Protein 4JS8 (pdb70)

B-factor: mean 63.95, std 19.09, range [36.15, 148.6]

Nearest PDB structures (foldseek):
  4js8-assembly1_A  TM=1.003E+00  e=7.179E-50  Homo sapiens
  4zeg-assembly1_A  TM=9.917E-01  e=7.968E-45  Homo sapiens
  6b4w-assembly1_A  TM=9.912E-01  e=2.147E-44  Homo sapiens
  6tnc-assembly1_A  TM=9.859E-01  e=2.827E-44  Homo sapiens
  7clh-assembly1_A  TM=9.904E-01  e=6.520E-43  Homo sapiens

InterPro domains:
  IPR000719 Protein kinase domain [PF00069] (525-791)
  IPR000719 Protein kinase domain [PS50011] (525-791)
  IPR000719 Protein kinase domain [SM00220] (525-791)
  IPR008271 Serine/threonine-protein kinase, active site [PS00108] (643-655)
  IPR011009 Protein kinase-like domain superfamily [SSF56112] (516-792)
  IPR011990 Tetratricopeptide-like helical domain superfamily [G3DSA:1.25.40.10] (50-210)
  IPR011990 Tetratricopeptide-like helical domain superfamily [SSF48452] (91-179)
  IPR017441 Protein kinase, ATP binding site [PS00107] (531-553)
  IPR027084 Protein kinase Mps1 family, catalytic domain [cd14131] (523-791)

Structure (mmCIF, N/CA/C/O backbone):
data_4JS8
#
_entry.id   4JS8
#
_cell.length_a   70.704
_cell.length_b   107.939
_cell.length_c   113.233
_cell.angle_alpha   90.00
_cell.angle_beta   90.00
_cell.angle_gamma   90.00
#
_symmetry.space_group_name_H-M   'I 2 2 2'
#
loop_
_entity.id
_entity.type
_entity.pdbx_description
1 polymer 'Dual specificity protein kinase TTK'
2 non-polymer 4-(cyclohexylmethoxy)-3-{4-[(1-methylpiperidin-4-yl)oxy]phenyl}-2H-indazole
3 non-polymer 'SULFATE ION'
4 non-polymer DI(HYDROXYETHYL)ETHER
5 non-polymer GLYCEROL
6 water water
#
loop_
_atom_site.group_PDB
_atom_site.id
_atom_site.type_symbol
_atom_site.label_atom_id
_atom_site.label_alt_id
_atom_site.label_comp_id
_atom_site.label_asym_id
_atom_site.label_entity_id
_atom_site.label_seq_id
_atom_site.pdbx_PDB_ins_code
_atom_site.Cartn_x
_atom_site.Cartn_y
_atom_site.Cartn_z
_atom_site.occupancy
_atom_site.B_iso_or_equiv
_atom_site.auth_seq_id
_atom_site.auth_comp_id
_atom_site.auth_asym_id
_atom_site.auth_atom_id
_atom_site.pdbx_PDB_model_num
ATOM 1 N N . ASN A 1 1 ? -13.816 20.390 -5.470 1.00 80.45 515 ASN A N 1
ATOM 2 C CA . ASN A 1 1 ? -13.905 21.791 -5.066 1.00 80.09 515 ASN A CA 1
ATOM 3 C C . ASN A 1 1 ? -14.804 21.931 -3.823 1.00 83.10 515 ASN A C 1
ATOM 4 O O . ASN A 1 1 ? -16.032 21.991 -3.939 1.00 82.86 515 ASN A O 1
ATOM 9 N N . GLU A 1 2 ? -14.174 21.961 -2.633 1.00 78.62 516 GLU A N 1
ATOM 10 C CA . GLU A 1 2 ? -14.852 22.102 -1.341 1.00 77.86 516 GLU A CA 1
ATOM 11 C C . GLU A 1 2 ? -14.248 23.273 -0.564 1.00 79.90 516 GLU A C 1
ATOM 12 O O . GLU A 1 2 ? -13.026 23.439 -0.552 1.00 79.18 516 GLU A O 1
ATOM 18 N N . CYS A 1 3 ? -15.109 24.089 0.071 1.00 75.30 517 CYS A N 1
ATOM 19 C CA . CYS A 1 3 ? -14.685 25.279 0.808 1.00 74.58 517 CYS A CA 1
ATOM 20 C C . CYS A 1 3 ? -15.109 25.251 2.286 1.00 75.69 517 CYS A C 1
ATOM 21 O O . CYS A 1 3 ? -16.026 24.520 2.667 1.00 75.07 517 CYS A O 1
ATOM 24 N N . ILE A 1 4 ? -14.419 26.069 3.105 1.00 70.35 518 ILE A N 1
ATOM 25 C CA . ILE A 1 4 ? -14.647 26.259 4.540 1.00 69.31 518 ILE A CA 1
ATOM 26 C C . ILE A 1 4 ? -14.691 27.774 4.818 1.00 71.30 518 ILE A C 1
ATOM 27 O O . ILE A 1 4 ? -13.800 28.501 4.377 1.00 70.61 518 ILE A O 1
ATOM 32 N N . SER A 1 5 ? -15.726 28.240 5.541 1.00 66.82 519 SER A N 1
ATOM 33 C CA . SER A 1 5 ? -15.882 29.649 5.899 1.00 66.15 519 SER A CA 1
ATOM 34 C C . SER A 1 5 ? -15.635 29.846 7.396 1.00 68.57 519 SER A C 1
ATOM 35 O O . SER A 1 5 ? -16.276 29.185 8.217 1.00 68.17 519 SER A O 1
ATOM 38 N N . VAL A 1 6 ? -14.668 30.719 7.746 1.00 64.02 520 VAL A N 1
ATOM 39 C CA . VAL A 1 6 ? -14.302 31.020 9.137 1.00 63.37 520 VAL A CA 1
ATOM 40 C C . VAL A 1 6 ? -14.264 32.538 9.330 1.00 67.52 520 VAL A C 1
ATOM 41 O O . VAL A 1 6 ? -13.459 33.216 8.687 1.00 67.12 520 VAL A O 1
ATOM 45 N N . LYS A 1 7 ? -15.131 33.059 10.229 1.00 64.32 521 LYS A N 1
ATOM 46 C CA . LYS A 1 7 ? -15.264 34.474 10.611 1.00 64.11 521 LYS A CA 1
ATOM 47 C C . LYS A 1 7 ? -15.342 35.418 9.381 1.00 67.66 521 LYS A C 1
ATOM 48 O O . LYS A 1 7 ? -14.722 36.486 9.370 1.00 67.45 521 LYS A O 1
ATOM 54 N N . GLY A 1 8 ? -16.102 35.002 8.368 1.00 63.94 522 GLY A N 1
ATOM 55 C CA . GLY A 1 8 ? -16.288 35.760 7.136 1.00 63.62 522 GLY A CA 1
ATOM 56 C C . GLY A 1 8 ? -15.340 35.415 6.004 1.00 66.90 522 GLY A C 1
ATOM 57 O O . GLY A 1 8 ? -15.681 35.631 4.837 1.00 66.64 522 GLY A O 1
ATOM 58 N N . ARG A 1 9 ? -14.137 34.891 6.331 1.00 62.50 523 ARG A N 1
ATOM 59 C CA . ARG A 1 9 ? -13.116 34.520 5.343 1.00 61.77 523 ARG A CA 1
ATOM 60 C C . ARG A 1 9 ? -13.355 33.111 4.802 1.00 63.96 523 ARG A C 1
ATOM 61 O O . ARG A 1 9 ? -13.643 32.194 5.571 1.00 63.66 523 ARG A O 1
ATOM 69 N N . ILE A 1 10 ? -13.233 32.948 3.473 1.00 59.11 524 ILE A N 1
ATOM 70 C CA . ILE A 1 10 ? -13.448 31.672 2.780 1.00 58.08 524 ILE A CA 1
ATOM 71 C C . ILE A 1 10 ? -12.086 31.030 2.447 1.00 59.36 524 ILE A C 1
ATOM 72 O O . ILE A 1 10 ? -11.175 31.712 1.973 1.00 58.64 524 ILE A O 1
ATOM 77 N N . TYR A 1 11 ? -11.969 29.713 2.711 1.00 54.21 525 TYR A N 1
ATOM 78 C CA . TYR A 1 11 ? -10.771 28.905 2.480 1.00 53.02 525 TYR A CA 1
ATOM 79 C C . TYR A 1 11 ? -11.092 27.703 1.601 1.00 56.39 525 TYR A C 1
ATOM 80 O O . TYR A 1 11 ? -12.124 27.064 1.794 1.00 55.88 525 TYR A O 1
ATOM 89 N N . SER A 1 12 ? -10.199 27.388 0.653 1.00 52.53 526 SER A N 1
ATOM 90 C CA . SER A 1 12 ? -10.343 26.256 -0.265 1.00 52.11 526 SER A CA 1
ATOM 91 C C . SER A 1 12 ? -9.507 25.078 0.233 1.00 54.63 526 SER A C 1
ATOM 92 O O . SER A 1 12 ? -8.315 25.242 0.490 1.00 53.54 526 SER A O 1
ATOM 95 N N . ILE A 1 13 ? -10.131 23.896 0.373 1.00 51.18 527 ILE A N 1
ATOM 96 C CA . ILE A 1 13 ? -9.472 22.681 0.868 1.00 51.09 527 ILE A CA 1
ATOM 97 C C . ILE A 1 13 ? -8.553 22.080 -0.209 1.00 55.40 527 ILE A C 1
ATOM 98 O O . ILE A 1 13 ? -8.996 21.843 -1.335 1.00 55.48 527 ILE A O 1
ATOM 103 N N . LEU A 1 14 ? -7.282 21.813 0.160 1.00 51.50 528 LEU A N 1
ATOM 104 C CA . LEU A 1 14 ? -6.294 21.152 -0.696 1.00 51.09 528 LEU A CA 1
ATOM 105 C C . LEU A 1 14 ? -6.367 19.640 -0.484 1.00 54.13 528 LEU A C 1
ATOM 106 O O . LEU A 1 14 ? -6.473 18.888 -1.453 1.00 53.92 528 LEU A O 1
ATOM 111 N N . LYS A 1 15 ? -6.304 19.201 0.796 1.00 49.66 529 LYS A N 1
ATOM 112 C CA . LYS A 1 15 ? -6.352 17.796 1.218 1.00 49.03 529 LYS A CA 1
ATOM 113 C C . LYS A 1 15 ? -6.567 17.665 2.732 1.00 51.64 529 LYS A C 1
ATOM 114 O O . LYS A 1 15 ? -6.234 18.579 3.491 1.00 50.49 529 LYS A O 1
ATOM 120 N N . GLN A 1 16 ? -7.092 16.507 3.160 1.00 48.08 530 GLN A N 1
ATOM 121 C CA . GLN A 1 16 ? -7.265 16.179 4.569 1.00 47.95 530 GLN A CA 1
ATOM 122 C C . GLN A 1 16 ? -5.961 15.553 5.031 1.00 52.28 530 GLN A C 1
ATOM 123 O O . GLN A 1 16 ? -5.513 14.561 4.445 1.00 52.12 530 GLN A O 1
ATOM 129 N N . ILE A 1 17 ? -5.324 16.157 6.036 1.00 48.54 531 ILE A N 1
ATOM 130 C CA . ILE A 1 17 ? -4.030 15.683 6.521 1.00 48.52 531 ILE A CA 1
ATOM 131 C C . ILE A 1 17 ? -4.164 14.898 7.843 1.00 52.89 531 ILE A C 1
ATOM 132 O O . ILE A 1 17 ? -3.277 14.108 8.166 1.00 52.36 531 ILE A O 1
ATOM 137 N N . GLY A 1 18 ? -5.277 15.080 8.551 1.00 50.16 532 GLY A N 1
ATOM 138 C CA . GLY A 1 18 ? -5.542 14.388 9.808 1.00 50.35 532 GLY A CA 1
ATOM 139 C C . GLY A 1 18 ? -7.013 14.197 10.125 1.00 55.61 532 GLY A C 1
ATOM 140 O O . GLY A 1 18 ? -7.857 14.972 9.670 1.00 54.68 532 GLY A O 1
ATOM 141 N N . SER A 1 19 ? -7.325 13.149 10.910 1.00 54.42 533 SER A N 1
ATOM 142 C CA . SER A 1 19 ? -8.683 12.820 11.355 1.00 55.35 533 SER A CA 1
ATOM 143 C C . SER A 1 19 ? -8.652 12.083 12.689 1.00 62.05 533 SER A C 1
ATOM 144 O O . SER A 1 19 ? -7.806 11.215 12.898 1.00 61.84 533 SER A O 1
ATOM 147 N N . GLY A 1 20 ? -9.570 12.450 13.574 1.00 60.29 534 GLY A N 1
ATOM 148 C CA . GLY A 1 20 ? -9.722 11.838 14.887 1.00 60.78 534 GLY A CA 1
ATOM 149 C C . GLY A 1 20 ? -11.101 11.234 15.034 1.00 66.18 534 GLY A C 1
ATOM 150 O O . GLY A 1 20 ? -11.638 10.667 14.077 1.00 66.50 534 GLY A O 1
ATOM 151 N N . GLY A 1 21 ? -11.675 11.375 16.224 1.00 62.79 535 GLY A N 1
ATOM 152 C CA . GLY A 1 21 ? -13.017 10.887 16.517 1.00 62.46 535 GLY A CA 1
ATOM 153 C C . GLY A 1 21 ? -14.060 11.781 15.882 1.00 65.52 535 GLY A C 1
ATOM 154 O O . GLY A 1 21 ? -14.800 11.348 14.993 1.00 65.54 535 GLY A O 1
ATOM 155 N N . SER A 1 22 ? -14.089 13.053 16.314 1.00 60.72 536 SER A N 1
ATOM 156 C CA . SER A 1 22 ? -15.009 14.077 15.823 1.00 59.81 536 SER A CA 1
ATOM 157 C C . SER A 1 22 ? -14.255 15.240 15.149 1.00 60.87 536 SER A C 1
ATOM 158 O O . SER A 1 22 ? -14.893 16.177 14.654 1.00 60.40 536 SER A O 1
ATOM 161 N N . SER A 1 23 ? -12.906 15.170 15.111 1.00 55.32 537 SER A N 1
ATOM 162 C CA . SER A 1 23 ? -12.075 16.222 14.530 1.00 54.09 537 SER A CA 1
ATOM 163 C C . SER A 1 23 ? -11.408 15.821 13.202 1.00 54.88 537 SER A C 1
ATOM 164 O O . SER A 1 23 ? -11.142 14.642 12.957 1.00 54.13 537 SER A O 1
ATOM 167 N N . LYS A 1 24 ? -11.136 16.834 12.355 1.00 49.07 538 LYS A N 1
ATOM 168 C CA . LYS A 1 24 ? -10.480 16.725 11.046 1.00 47.61 538 LYS A CA 1
ATOM 169 C C . LYS A 1 24 ? -9.549 17.919 10.831 1.00 48.71 538 LYS A C 1
ATOM 170 O O . LYS A 1 24 ? -9.930 19.038 11.169 1.00 48.06 538 LYS A O 1
ATOM 176 N N . VAL A 1 25 ? -8.341 17.695 10.276 1.00 42.93 539 VAL A N 1
ATOM 177 C CA . VAL A 1 25 ? -7.405 18.788 9.971 1.00 41.67 539 VAL A CA 1
ATOM 178 C C . VAL A 1 25 ? -7.218 18.826 8.447 1.00 43.56 539 VAL A C 1
ATOM 179 O O . VAL A 1 25 ? -6.921 17.801 7.833 1.00 41.10 539 VAL A O 1
ATOM 183 N N . PHE A 1 26 ? -7.423 20.004 7.847 1.00 40.51 540 PHE A N 1
ATOM 184 C CA . PHE A 1 26 ? -7.295 20.193 6.408 1.00 40.69 540 PHE A CA 1
ATOM 185 C C . PHE A 1 26 ? -6.228 21.206 6.060 1.00 44.37 540 PHE A C 1
ATOM 186 O O . PHE A 1 26 ? -6.063 22.206 6.758 1.00 43.26 540 PHE A O 1
ATOM 194 N N . GLN A 1 27 ? -5.526 20.954 4.949 1.00 41.29 541 GLN A N 1
ATOM 195 C CA . GLN A 1 27 ? -4.563 21.866 4.344 1.00 41.15 541 GLN A CA 1
ATOM 196 C C . GLN A 1 27 ? -5.408 22.776 3.460 1.00 45.11 541 GLN A C 1
ATOM 197 O O . GLN A 1 27 ? -6.150 22.272 2.618 1.00 44.80 541 GLN A O 1
ATOM 203 N N . VAL A 1 28 ? -5.414 24.087 3.723 1.00 42.46 542 VAL A N 1
ATOM 204 C CA . VAL A 1 28 ? -6.298 25.000 2.990 1.00 42.54 542 VAL A CA 1
ATOM 205 C C . VAL A 1 28 ? -5.549 26.206 2.412 1.00 47.07 542 VAL A C 1
ATOM 206 O O . VAL A 1 28 ? -4.407 26.475 2.783 1.00 46.03 542 VAL A O 1
ATOM 210 N N . LEU A 1 29 ? -6.238 26.951 1.533 1.00 44.91 543 LEU A N 1
ATOM 211 C CA . LEU A 1 29 ? -5.745 28.175 0.907 1.00 45.16 543 LEU A CA 1
ATOM 212 C C . LEU A 1 29 ? -6.775 29.278 1.031 1.00 50.20 543 LEU A C 1
ATOM 213 O O . LEU A 1 29 ? -7.957 29.026 0.805 1.00 49.68 543 LEU A O 1
ATOM 218 N N . ASN A 1 30 ? -6.335 30.507 1.344 1.00 48.33 544 ASN A N 1
ATOM 219 C CA . ASN A 1 30 ? -7.243 31.655 1.403 1.00 48.85 544 ASN A CA 1
ATOM 220 C C . ASN A 1 30 ? -7.402 32.216 -0.031 1.00 54.90 544 ASN A C 1
ATOM 221 O O . ASN A 1 30 ? -6.904 31.595 -0.977 1.00 54.67 544 ASN A O 1
ATOM 226 N N . GLU A 1 31 ? -8.074 33.375 -0.196 1.00 52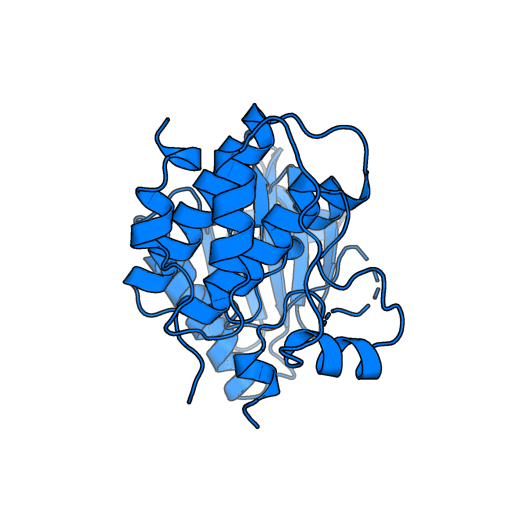.63 545 GLU A N 1
ATOM 227 C CA . GLU A 1 31 ? -8.278 34.001 -1.513 1.00 52.95 545 GLU A CA 1
ATOM 228 C C . GLU A 1 31 ? -6.948 34.459 -2.153 1.00 56.96 545 GLU A C 1
ATOM 229 O O . GLU A 1 31 ? -6.848 34.492 -3.381 1.00 56.85 545 GLU A O 1
ATOM 235 N N . LYS A 1 32 ? -5.933 34.775 -1.323 1.00 53.15 546 LYS A N 1
ATOM 236 C CA . LYS A 1 32 ? -4.606 35.226 -1.755 1.00 52.70 546 LYS A CA 1
ATOM 237 C C . LYS A 1 32 ? -3.648 34.036 -1.990 1.00 55.18 546 LYS A C 1
ATOM 238 O O . LYS A 1 32 ? -2.454 34.243 -2.226 1.00 55.15 546 LYS A O 1
ATOM 244 N N . LYS A 1 33 ? -4.190 32.797 -1.945 1.00 50.20 547 LYS A N 1
ATOM 245 C CA . LYS A 1 33 ? -3.508 31.509 -2.145 1.00 49.24 547 LYS A CA 1
ATOM 246 C C . LYS A 1 33 ? -2.427 31.244 -1.070 1.00 50.82 547 LYS A C 1
ATOM 247 O O . LYS A 1 33 ? -1.458 30.524 -1.325 1.00 49.97 547 LYS A O 1
ATOM 253 N N . GLN A 1 34 ? -2.630 31.783 0.145 1.00 45.97 548 GLN A N 1
ATOM 254 C CA . GLN A 1 34 ? -1.732 31.556 1.276 1.00 45.21 548 GLN A CA 1
ATOM 255 C C . GLN A 1 34 ? -2.171 30.280 1.982 1.00 47.61 548 GLN A C 1
ATOM 256 O O . GLN A 1 34 ? -3.369 30.073 2.168 1.00 47.19 548 GLN A O 1
ATOM 262 N N . ILE A 1 35 ? -1.213 29.408 2.330 1.00 43.18 549 ILE A N 1
ATOM 263 C CA . ILE A 1 35 ? -1.505 28.120 2.954 1.00 42.26 549 ILE A CA 1
ATOM 264 C C . ILE A 1 35 ? -1.759 28.266 4.464 1.00 45.12 549 ILE A C 1
ATOM 265 O O . ILE A 1 35 ? -1.096 29.045 5.152 1.00 44.33 549 ILE A O 1
ATOM 270 N N . TYR A 1 36 ? -2.744 27.506 4.949 1.00 41.14 550 TYR A N 1
ATOM 271 C CA . TYR A 1 36 ? -3.148 27.419 6.347 1.00 40.82 550 TYR A CA 1
ATOM 272 C C . TYR A 1 36 ? -3.622 26.011 6.641 1.00 43.09 550 TYR A C 1
ATOM 273 O O . TYR A 1 36 ? -3.931 25.254 5.718 1.00 41.69 550 TYR A O 1
ATOM 282 N N . ALA A 1 37 ? -3.671 25.656 7.921 1.00 39.01 551 ALA A N 1
ATOM 283 C CA . ALA A 1 37 ? -4.215 24.382 8.358 1.00 38.78 551 ALA A CA 1
ATOM 284 C C . ALA A 1 37 ? -5.459 24.677 9.172 1.00 43.34 551 ALA A C 1
ATOM 285 O O . ALA A 1 37 ? -5.416 25.543 10.049 1.00 43.54 551 ALA A O 1
ATOM 287 N N . ILE A 1 38 ? -6.587 24.046 8.829 1.00 39.78 552 ILE A N 1
ATOM 288 C CA . ILE A 1 38 ? -7.829 24.282 9.555 1.00 39.81 552 ILE A CA 1
ATOM 289 C C . ILE A 1 38 ? -8.257 23.000 10.247 1.00 43.88 552 ILE A C 1
ATOM 290 O O . ILE A 1 38 ? -8.392 21.962 9.600 1.00 42.75 552 ILE A O 1
ATOM 295 N N . LYS A 1 39 ? -8.460 23.085 11.568 1.00 41.27 553 LYS A N 1
ATOM 296 C CA . LYS A 1 39 ? -8.969 21.977 12.357 1.00 41.08 553 LYS A CA 1
ATOM 297 C C . LYS A 1 39 ? -10.471 22.163 12.520 1.00 45.86 553 LYS A C 1
ATOM 298 O O . LYS A 1 39 ? -10.917 23.216 12.978 1.00 45.56 553 LYS A O 1
ATOM 304 N N . TYR A 1 40 ? -11.243 21.156 12.106 1.00 43.44 554 TYR A N 1
ATOM 305 C CA . TYR A 1 40 ? -12.693 21.138 12.237 1.00 44.13 554 TYR A CA 1
ATOM 306 C C . TYR A 1 40 ? -13.068 20.142 13.318 1.00 49.14 554 TYR A C 1
ATOM 307 O O . TYR A 1 40 ? -12.523 19.044 13.342 1.00 48.30 554 TYR A O 1
ATOM 316 N N . VAL A 1 41 ? -13.970 20.531 14.223 1.00 47.09 555 VAL A N 1
ATOM 317 C CA . VAL A 1 41 ? -14.441 19.657 15.299 1.00 47.45 555 VAL A CA 1
ATOM 318 C C . VAL A 1 41 ? -15.969 19.649 15.262 1.00 52.92 555 VAL A C 1
ATOM 319 O O . VAL A 1 41 ? -16.582 20.711 15.343 1.00 52.26 555 VAL A O 1
ATOM 323 N N . ASN A 1 42 ? -16.574 18.462 15.095 1.00 51.58 556 ASN A N 1
ATOM 324 C CA . ASN A 1 42 ? -18.027 18.285 15.094 1.00 52.55 556 ASN A CA 1
ATOM 325 C C . ASN A 1 42 ? -18.464 18.100 16.549 1.00 58.44 556 ASN A C 1
ATOM 326 O O . ASN A 1 42 ? -18.049 17.131 17.190 1.00 57.63 556 ASN A O 1
ATOM 331 N N . LEU A 1 43 ? -19.242 19.058 17.087 1.00 57.08 557 LEU A N 1
ATOM 332 C CA . LEU A 1 43 ? -19.667 19.044 18.493 1.00 57.80 557 LEU A CA 1
ATOM 333 C C . LEU A 1 43 ? -21.080 18.479 18.722 1.00 65.16 557 LEU A C 1
ATOM 334 O O . LEU A 1 43 ? -21.500 18.385 19.880 1.00 64.76 557 LEU A O 1
ATOM 339 N N . GLU A 1 44 ? -21.799 18.094 17.644 1.00 64.53 558 GLU A N 1
ATOM 340 C CA . GLU A 1 44 ? -23.171 17.561 17.697 1.00 65.73 558 GLU A CA 1
ATOM 341 C C . GLU A 1 44 ? -23.298 16.362 18.650 1.00 72.33 558 GLU A C 1
ATOM 342 O O . GLU A 1 44 ? -24.249 16.312 19.432 1.00 72.31 558 GLU A O 1
ATOM 348 N N . GLU A 1 45 ? -22.330 15.428 18.612 1.00 70.60 559 GLU A N 1
ATOM 349 C CA . GLU A 1 45 ? -22.318 14.257 19.487 1.00 71.31 559 GLU A CA 1
ATOM 350 C C . GLU A 1 45 ? -21.070 14.319 20.392 1.00 76.65 559 GLU A C 1
ATOM 351 O O . GLU A 1 45 ? -20.160 13.491 20.275 1.00 76.73 559 GLU A O 1
ATOM 357 N N . ALA A 1 46 ? -21.031 15.333 21.284 1.00 73.58 560 ALA A N 1
ATOM 358 C CA . ALA A 1 46 ? -19.917 15.566 22.206 1.00 73.52 560 ALA A CA 1
ATOM 359 C C . ALA A 1 46 ? -20.404 15.823 23.637 1.00 77.68 560 ALA A C 1
ATOM 360 O O . ALA A 1 46 ? -21.305 16.636 23.854 1.00 77.19 560 ALA A O 1
ATOM 362 N N . ASP A 1 47 ? -19.786 15.124 24.608 1.00 74.34 561 ASP A N 1
ATOM 363 C CA . ASP A 1 47 ? -20.086 15.223 26.040 1.00 74.08 561 ASP A CA 1
ATOM 364 C C . ASP A 1 47 ? -19.400 16.454 26.664 1.00 77.09 561 ASP A C 1
ATOM 365 O O . ASP A 1 47 ? -18.524 17.054 26.037 1.00 76.71 561 ASP A O 1
ATOM 370 N N . ASN A 1 48 ? -19.830 16.839 27.887 1.00 73.01 562 ASN A N 1
ATOM 371 C CA . ASN A 1 48 ? -19.354 18.005 28.643 1.00 72.57 562 ASN A CA 1
ATOM 372 C C . ASN A 1 48 ? -17.834 18.014 28.869 1.00 75.32 562 ASN A C 1
ATOM 373 O O . ASN A 1 48 ? -17.224 19.074 28.737 1.00 74.91 562 ASN A O 1
ATOM 378 N N . GLN A 1 49 ? -17.230 16.856 29.202 1.00 71.11 563 GLN A N 1
ATOM 379 C CA . GLN A 1 49 ? -15.783 16.753 29.442 1.00 70.55 563 GLN A CA 1
ATOM 380 C C . GLN A 1 49 ? -14.986 16.827 28.125 1.00 72.76 563 GLN A C 1
ATOM 381 O O . GLN A 1 49 ? -13.877 17.364 28.127 1.00 72.49 563 GLN A O 1
ATOM 387 N N . THR A 1 50 ? -15.559 16.322 27.007 1.00 67.83 564 THR A N 1
ATOM 388 C CA . THR A 1 50 ? -14.941 16.379 25.674 1.00 66.87 564 THR A CA 1
ATOM 389 C C . THR A 1 50 ? -14.991 17.837 25.177 1.00 68.57 564 THR A C 1
ATOM 390 O O . THR A 1 50 ? -14.009 18.323 24.616 1.00 68.18 564 THR A O 1
ATOM 394 N N . LEU A 1 51 ? -16.122 18.533 25.423 1.00 63.11 565 LEU A N 1
ATOM 395 C CA . LEU A 1 51 ? -16.335 19.936 25.063 1.00 61.95 565 LEU A CA 1
ATOM 396 C C . LEU A 1 51 ? -15.390 20.859 25.837 1.00 63.53 565 LEU A C 1
ATOM 397 O O . LEU A 1 51 ? -14.858 21.807 25.257 1.00 62.67 565 LEU A O 1
ATOM 402 N N . ASP A 1 52 ? -15.189 20.576 27.142 1.00 58.72 566 ASP A N 1
ATOM 403 C CA . ASP A 1 52 ? -14.328 21.352 28.036 1.00 57.91 566 ASP A CA 1
ATOM 404 C C . ASP A 1 52 ? -12.853 21.247 27.651 1.00 58.81 566 ASP A C 1
ATOM 405 O O . ASP A 1 52 ? -12.135 22.237 27.774 1.00 57.98 566 ASP A O 1
ATOM 410 N N . SER A 1 53 ? -12.408 20.062 27.186 1.00 53.97 567 SER A N 1
ATOM 411 C CA . SER A 1 53 ? -11.022 19.826 26.766 1.00 53.06 567 SER A CA 1
ATOM 412 C C . SER A 1 53 ? -10.681 20.662 25.528 1.00 55.00 567 SER A C 1
ATOM 413 O O . SER A 1 53 ? -9.587 21.222 25.464 1.00 54.71 567 SER A O 1
ATOM 416 N N . TYR A 1 54 ? -11.632 20.786 24.576 1.00 50.10 568 TYR A N 1
ATOM 417 C CA . TYR A 1 54 ? -11.463 21.593 23.366 1.00 49.28 568 TYR A CA 1
ATOM 418 C C . TYR A 1 54 ? -11.455 23.083 23.710 1.00 50.11 568 TYR A C 1
ATOM 419 O O . TYR A 1 54 ? -10.674 23.831 23.125 1.00 48.97 568 TYR A O 1
ATOM 428 N N . ARG A 1 55 ? -12.294 23.503 24.689 1.00 44.99 569 ARG A N 1
ATOM 429 C CA . ARG A 1 55 ? -12.371 24.888 25.169 1.00 43.86 569 ARG A CA 1
ATOM 430 C C . ARG A 1 55 ? -11.055 25.300 25.839 1.00 46.42 569 ARG A C 1
ATOM 431 O O . ARG A 1 55 ? -10.528 26.373 25.544 1.00 44.95 569 ARG A O 1
ATOM 439 N N . ASN A 1 56 ? -10.529 24.432 26.730 1.00 43.86 570 ASN A N 1
ATOM 440 C CA . ASN A 1 56 ? -9.289 24.640 27.484 1.00 44.21 570 ASN A CA 1
ATOM 441 C C . ASN A 1 56 ? -8.065 24.676 26.563 1.00 48.43 570 ASN A C 1
ATOM 442 O O . ASN A 1 56 ? -7.140 25.449 26.813 1.00 48.75 570 ASN A O 1
ATOM 447 N N . GLU A 1 57 ? -8.069 23.850 25.501 1.00 45.33 571 GLU A N 1
ATOM 448 C CA . GLU A 1 57 ? -6.992 23.773 24.509 1.00 45.43 571 GLU A CA 1
ATOM 449 C C . GLU A 1 57 ? -6.952 25.062 23.663 1.00 48.23 571 GLU A C 1
ATOM 450 O O . GLU A 1 57 ? -5.861 25.589 23.439 1.00 48.02 571 GLU A O 1
ATOM 456 N N . ILE A 1 58 ? -8.126 25.583 23.226 1.00 43.64 572 ILE A N 1
ATOM 457 C CA . ILE A 1 58 ? -8.221 26.831 22.443 1.00 43.09 572 ILE A CA 1
ATOM 458 C C . ILE A 1 58 ? -7.721 28.011 23.297 1.00 45.32 572 ILE A C 1
ATOM 459 O O . ILE A 1 58 ? -6.942 28.832 22.808 1.00 44.59 572 ILE A O 1
ATOM 464 N N . ALA A 1 59 ? -8.164 28.074 24.568 1.00 41.45 573 ALA A N 1
ATOM 465 C CA . ALA A 1 59 ? -7.791 29.114 25.527 1.00 40.71 573 ALA A CA 1
ATOM 466 C C . ALA A 1 59 ? -6.281 29.165 25.746 1.00 43.91 573 ALA A C 1
ATOM 467 O O . ALA A 1 59 ? -5.685 30.239 25.640 1.00 42.64 573 ALA A O 1
ATOM 469 N N . TYR A 1 60 ? -5.663 28.003 26.022 1.00 41.58 574 TYR A N 1
ATOM 470 C CA . TYR A 1 60 ? -4.226 27.925 26.255 1.00 42.28 574 TYR A CA 1
ATOM 471 C C . TYR A 1 60 ? -3.434 28.191 24.975 1.00 47.21 574 TYR A C 1
ATOM 472 O O . TYR A 1 60 ? -2.387 28.833 25.059 1.00 46.23 574 TYR A O 1
ATOM 481 N N . LEU A 1 61 ? -3.946 27.764 23.796 1.00 45.76 575 LEU A N 1
ATOM 482 C CA . LEU A 1 61 ? -3.266 28.034 22.526 1.00 46.58 575 LEU A CA 1
ATOM 483 C C . LEU A 1 61 ? -3.203 29.539 22.260 1.00 51.99 575 LEU A C 1
ATOM 484 O O . LEU A 1 61 ? -2.135 30.039 21.918 1.00 51.91 575 LEU A O 1
ATOM 489 N N . ASN A 1 62 ? -4.328 30.253 22.479 1.00 49.99 576 ASN A N 1
ATOM 490 C CA . ASN A 1 62 ? -4.463 31.705 22.311 1.00 50.63 576 ASN A CA 1
ATOM 491 C C . ASN A 1 62 ? -3.552 32.493 23.256 1.00 55.73 576 ASN A C 1
ATOM 492 O O . ASN A 1 62 ? -2.934 33.470 22.834 1.00 55.87 576 ASN A O 1
ATOM 497 N N . LYS A 1 63 ? -3.491 32.076 24.530 1.00 52.84 577 LYS A N 1
ATOM 498 C CA . LYS A 1 63 ? -2.695 32.713 25.580 1.00 52.93 577 LYS A CA 1
ATOM 499 C C . LYS A 1 63 ? -1.187 32.548 25.334 1.00 57.33 577 LYS A C 1
ATOM 500 O O . LYS A 1 63 ? -0.442 33.517 25.472 1.00 57.43 577 LYS A O 1
ATOM 506 N N . LEU A 1 64 ? -0.746 31.335 24.970 1.00 54.07 578 LEU A N 1
ATOM 507 C CA . LEU A 1 64 ? 0.667 31.013 24.783 1.00 54.18 578 LEU A CA 1
ATOM 508 C C . LEU A 1 64 ? 1.234 31.418 23.402 1.00 59.62 578 LEU A C 1
ATOM 509 O O . LEU A 1 64 ? 2.378 31.069 23.099 1.00 59.15 578 LEU A O 1
A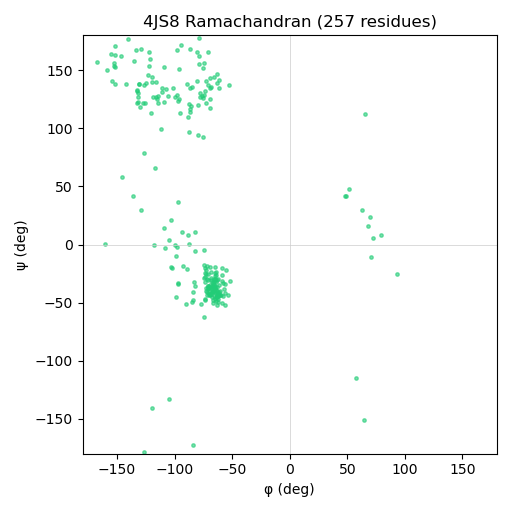TOM 514 N N . GLN A 1 65 ? 0.471 32.203 22.609 1.00 57.47 579 GLN A N 1
ATOM 515 C CA . GLN A 1 65 ? 0.887 32.720 21.298 1.00 57.86 579 GLN A CA 1
ATOM 516 C C . GLN A 1 65 ? 2.043 33.713 21.447 1.00 63.04 579 GLN A C 1
ATOM 517 O O . GLN A 1 65 ? 3.062 33.596 20.763 1.00 62.70 579 GLN A O 1
ATOM 523 N N . GLN A 1 66 ? 1.865 34.686 22.357 1.00 60.46 580 GLN A N 1
ATOM 524 C CA . GLN A 1 66 ? 2.786 35.780 22.665 1.00 60.45 580 GLN A CA 1
ATOM 525 C C . GLN A 1 66 ? 4.042 35.336 23.444 1.00 63.57 580 GLN A C 1
ATOM 526 O O . GLN A 1 66 ? 5.043 36.054 23.427 1.00 63.55 580 GLN A O 1
ATOM 532 N N . HIS A 1 67 ? 3.984 34.183 24.133 1.00 59.14 581 HIS A N 1
ATOM 533 C CA . HIS A 1 67 ? 5.078 33.704 24.980 1.00 58.41 581 HIS A CA 1
ATOM 534 C C . HIS A 1 67 ? 6.180 32.952 24.220 1.00 60.40 581 HIS A C 1
ATOM 535 O O . HIS A 1 67 ? 7.336 33.033 24.638 1.00 59.87 581 HIS A O 1
ATOM 542 N N . SER A 1 68 ? 5.848 32.230 23.129 1.00 55.78 582 SER A N 1
ATOM 543 C CA . SER A 1 68 ? 6.853 31.497 22.348 1.00 55.08 582 SER A CA 1
ATOM 544 C C . SER A 1 68 ? 6.429 31.297 20.901 1.00 58.73 582 SER A C 1
ATOM 545 O O . SER A 1 68 ? 5.265 30.989 20.633 1.00 58.49 582 SER A O 1
ATOM 548 N N . ASP A 1 69 ? 7.398 31.424 19.971 1.00 54.64 583 ASP A N 1
ATOM 549 C CA . ASP A 1 69 ? 7.170 31.202 18.544 1.00 54.28 583 ASP A CA 1
ATOM 550 C C . ASP A 1 69 ? 7.375 29.708 18.201 1.00 56.16 583 ASP A C 1
ATOM 551 O O . ASP A 1 69 ? 7.205 29.318 17.045 1.00 56.19 583 ASP A O 1
ATOM 556 N N . LYS A 1 70 ? 7.707 28.874 19.216 1.00 50.37 584 LYS A N 1
ATOM 557 C CA . LYS A 1 70 ? 7.898 27.428 19.071 1.00 49.10 584 LYS A CA 1
ATOM 558 C C . LYS A 1 70 ? 6.584 26.681 19.384 1.00 50.55 584 LYS A C 1
ATOM 559 O O . LYS A 1 70 ? 6.564 25.455 19.501 1.00 49.47 584 LYS A O 1
ATOM 565 N N . ILE A 1 71 ? 5.489 27.447 19.499 1.00 45.71 585 ILE A N 1
ATOM 566 C CA . ILE A 1 71 ? 4.110 26.994 19.671 1.00 45.05 585 ILE A CA 1
ATOM 567 C C . ILE A 1 71 ? 3.401 27.351 18.367 1.00 48.53 585 ILE A C 1
ATOM 568 O O . ILE A 1 71 ? 3.601 28.465 17.869 1.00 47.89 585 ILE A O 1
ATOM 573 N N . ILE A 1 72 ? 2.594 26.421 17.807 1.00 45.14 586 ILE A N 1
ATOM 574 C CA . ILE A 1 72 ? 1.839 26.641 16.562 1.00 44.91 586 ILE A CA 1
ATOM 575 C C . ILE A 1 72 ? 1.006 27.939 16.658 1.00 48.57 586 ILE A C 1
ATOM 576 O O . ILE A 1 72 ? 0.422 28.229 17.705 1.00 47.54 586 ILE A O 1
ATOM 581 N N . ARG A 1 73 ? 1.000 28.729 15.574 1.00 45.53 587 ARG A N 1
ATOM 582 C CA . ARG A 1 73 ? 0.243 29.972 15.517 1.00 45.59 587 ARG A CA 1
ATOM 583 C C . ARG A 1 73 ? -1.231 29.688 15.283 1.00 49.51 587 ARG A C 1
ATOM 584 O O . ARG A 1 73 ? -1.572 28.899 14.402 1.00 49.34 587 ARG A O 1
ATOM 592 N N . LEU A 1 74 ? -2.096 30.302 16.100 1.00 46.12 588 LEU A N 1
ATOM 593 C CA . LEU A 1 74 ? -3.548 30.232 15.978 1.00 46.17 588 LEU A CA 1
ATOM 594 C C . LEU A 1 74 ? -3.990 31.634 15.582 1.00 51.75 588 LEU A C 1
ATOM 595 O O . LEU A 1 74 ? -3.994 32.541 16.415 1.00 51.43 588 LEU A O 1
ATOM 600 N N . TYR A 1 75 ? -4.247 31.830 14.284 1.00 49.67 589 TYR A N 1
ATOM 601 C CA . TYR A 1 75 ? -4.604 33.130 13.722 1.00 49.81 589 TYR A CA 1
ATOM 602 C C . TYR A 1 75 ? -6.021 33.534 14.091 1.00 54.87 589 TYR A C 1
ATOM 603 O O . TYR A 1 75 ? -6.230 34.668 14.524 1.00 54.88 589 TYR A O 1
ATOM 612 N N . ASP A 1 76 ? -6.985 32.614 13.922 1.00 51.87 590 ASP A N 1
ATOM 613 C CA . ASP A 1 76 ? -8.389 32.849 14.238 1.00 52.09 590 ASP A CA 1
ATOM 614 C C . ASP A 1 76 ? -9.107 31.538 14.535 1.00 56.07 590 ASP A C 1
ATOM 615 O O . ASP A 1 76 ? -8.588 30.459 14.239 1.00 55.64 590 ASP A O 1
ATOM 620 N N . TYR A 1 77 ? -10.294 31.637 15.150 1.00 52.47 591 TYR A N 1
ATOM 621 C CA . TYR A 1 77 ? -11.115 30.490 15.517 1.00 52.24 591 TYR A CA 1
ATOM 622 C C . TYR A 1 77 ? -12.588 30.872 15.538 1.00 54.81 591 TYR A C 1
ATOM 623 O O . TYR A 1 77 ? -12.933 32.033 15.767 1.00 53.97 591 TYR A O 1
ATOM 632 N N . GLU A 1 78 ? -13.448 29.884 15.293 1.00 50.68 592 GLU A N 1
ATOM 633 C CA . GLU A 1 78 ? -14.897 30.011 15.314 1.00 50.29 592 GLU A CA 1
ATOM 634 C C . GLU A 1 78 ? -15.444 28.865 16.147 1.00 53.58 592 GLU A C 1
ATOM 635 O O . GLU A 1 78 ? -15.140 27.706 15.867 1.00 53.03 592 GLU A O 1
ATOM 641 N N . ILE A 1 79 ? -16.197 29.182 17.205 1.00 49.80 593 ILE A N 1
ATOM 642 C CA . ILE A 1 79 ? -16.757 28.159 18.084 1.00 49.21 593 ILE A CA 1
ATOM 643 C C . ILE A 1 79 ? -18.241 28.451 18.339 1.00 52.72 593 ILE A C 1
ATOM 644 O O . ILE A 1 79 ? -18.603 29.541 18.786 1.00 52.08 593 ILE A O 1
ATOM 649 N N . THR A 1 80 ? -19.090 27.472 17.991 1.00 48.97 594 THR A N 1
ATOM 650 C CA . THR A 1 80 ? -20.544 27.470 18.186 1.00 48.68 594 THR A CA 1
ATOM 651 C C . THR A 1 80 ? -20.882 26.183 18.9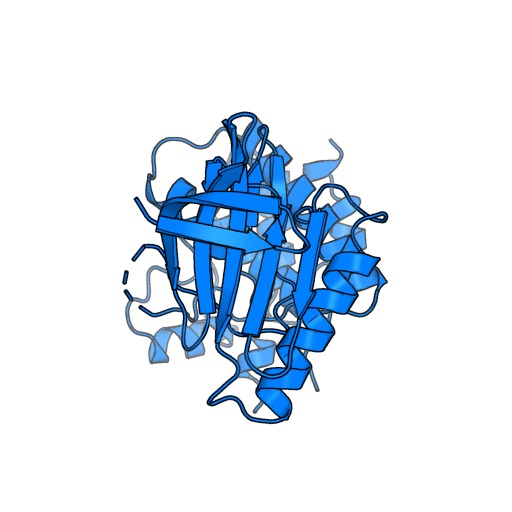43 1.00 52.73 594 THR A C 1
ATOM 652 O O . THR A 1 80 ? -19.971 25.416 19.263 1.00 52.08 594 THR A O 1
ATOM 656 N N . ASP A 1 81 ? -22.170 25.928 19.214 1.00 49.83 595 ASP A N 1
ATOM 657 C CA . ASP A 1 81 ? -22.598 24.717 19.921 1.00 49.73 595 ASP A CA 1
ATOM 658 C C . ASP A 1 81 ? -22.510 23.471 19.032 1.00 53.59 595 ASP A C 1
ATOM 659 O O . ASP A 1 81 ? -22.450 22.354 19.549 1.00 53.50 595 ASP A O 1
ATOM 664 N N . GLN A 1 82 ? -22.481 23.665 17.703 1.00 49.86 596 GLN A N 1
ATOM 665 C CA . GLN A 1 82 ? -22.445 22.583 16.719 1.00 49.34 596 GLN A CA 1
ATOM 666 C C . GLN A 1 82 ? -21.030 22.261 16.221 1.00 52.29 596 GLN A C 1
ATOM 667 O O . GLN A 1 82 ? -20.764 21.099 15.910 1.00 51.76 596 GLN A O 1
ATOM 673 N N . TYR A 1 83 ? -20.134 23.268 16.123 1.00 48.00 597 TYR A N 1
ATOM 674 C CA . TYR A 1 83 ? -18.790 23.029 15.591 1.00 47.44 597 TYR A CA 1
ATOM 675 C C . TYR A 1 83 ? -17.703 23.981 16.124 1.00 50.67 597 TYR A C 1
ATOM 676 O O . TYR A 1 83 ? -17.996 24.994 16.764 1.00 50.31 597 TYR A O 1
ATOM 685 N N . ILE A 1 84 ? -16.440 23.651 15.788 1.00 46.43 598 ILE A N 1
ATOM 686 C CA . ILE A 1 84 ? -15.223 24.416 16.052 1.00 45.64 598 ILE A CA 1
ATOM 687 C C . ILE A 1 84 ? -14.404 24.467 14.754 1.00 48.59 598 ILE A C 1
ATOM 688 O O . ILE A 1 84 ? -14.215 23.433 14.110 1.00 47.51 598 ILE A O 1
ATOM 693 N N . TYR A 1 85 ? -13.915 25.662 14.389 1.00 45.05 599 TYR A N 1
ATOM 694 C CA . TYR A 1 85 ? -13.013 25.895 13.260 1.00 45.06 599 TYR A CA 1
ATOM 695 C C . TYR A 1 85 ? -11.798 26.637 13.780 1.00 47.81 599 TYR A C 1
ATOM 696 O O . TYR A 1 85 ? -11.954 27.699 14.379 1.00 47.86 599 TYR A O 1
ATOM 705 N N . MET A 1 86 ? -10.600 26.070 13.603 1.00 43.12 600 MET A N 1
ATOM 706 C CA . MET A 1 86 ? -9.364 26.689 14.072 1.00 42.12 600 MET A CA 1
ATOM 707 C C . MET A 1 86 ? -8.421 26.938 12.902 1.00 45.00 600 MET A C 1
ATOM 708 O O . MET A 1 86 ? -7.942 25.982 12.297 1.00 44.24 600 MET A O 1
ATOM 713 N N . VAL A 1 87 ? -8.162 28.220 12.581 1.00 41.48 601 VAL A N 1
ATOM 714 C CA . VAL A 1 87 ? -7.258 28.605 11.490 1.00 41.30 601 VAL A CA 1
ATOM 715 C C . VAL A 1 87 ? -5.848 28.690 12.074 1.00 44.63 601 VAL A C 1
ATOM 716 O O . VAL A 1 87 ? -5.557 29.578 12.873 1.00 44.02 601 VAL A O 1
ATOM 720 N N . MET A 1 88 ? -4.987 27.741 11.693 1.00 41.37 602 MET A N 1
ATOM 721 C CA . MET A 1 88 ? -3.619 27.664 12.204 1.00 41.41 602 MET A CA 1
ATOM 722 C C . MET A 1 88 ? -2.588 27.722 11.091 1.00 45.96 602 MET A C 1
ATOM 723 O O . MET A 1 88 ? -2.936 27.547 9.919 1.00 45.24 602 MET A O 1
ATOM 728 N N . GLU A 1 89 ? -1.307 27.960 11.456 1.00 43.07 603 GLU A N 1
ATOM 729 C CA . GLU A 1 89 ? -0.221 27.975 10.479 1.00 42.95 603 GLU A CA 1
ATOM 730 C C . GLU A 1 89 ? -0.009 26.543 9.978 1.00 46.64 603 GLU A C 1
ATOM 731 O O . GLU A 1 89 ? -0.209 25.591 10.738 1.00 45.75 603 GLU A O 1
ATOM 737 N N . CYS A 1 90 ? 0.304 26.395 8.687 1.00 43.61 604 CYS A N 1
ATOM 738 C CA . CYS A 1 90 ? 0.517 25.085 8.085 1.00 43.57 604 CYS A CA 1
ATOM 739 C C . CYS A 1 90 ? 2.005 24.791 8.020 1.00 48.05 604 CYS A C 1
ATOM 740 O O . CYS A 1 90 ? 2.782 25.614 7.532 1.00 47.74 604 CYS A O 1
ATOM 743 N N . GLY A 1 91 ? 2.390 23.626 8.522 1.00 44.88 605 GLY A N 1
ATOM 744 C CA . GLY A 1 91 ? 3.778 23.187 8.495 1.00 44.91 605 GLY A CA 1
ATOM 745 C C . GLY A 1 91 ? 4.072 22.315 7.294 1.00 49.26 605 GLY A C 1
ATOM 746 O O . GLY A 1 91 ? 3.155 21.929 6.562 1.00 48.76 605 GLY A O 1
ATOM 747 N N . ASN A 1 92 ? 5.355 21.996 7.088 1.00 46.06 606 ASN A N 1
ATOM 748 C CA . ASN A 1 92 ? 5.796 21.157 5.975 1.00 45.81 606 ASN A CA 1
ATOM 749 C C . ASN A 1 92 ? 5.491 19.690 6.261 1.00 48.57 606 ASN A C 1
ATOM 750 O O . ASN A 1 92 ? 4.864 19.023 5.438 1.00 48.24 606 ASN A O 1
ATOM 755 N N . ILE A 1 93 ? 5.917 19.200 7.439 1.00 44.57 607 ILE A N 1
ATOM 756 C CA . ILE A 1 93 ? 5.744 17.811 7.873 1.00 44.14 607 ILE A CA 1
ATOM 757 C C . ILE A 1 93 ? 5.854 17.712 9.408 1.00 47.04 607 ILE A C 1
ATOM 758 O O . ILE A 1 93 ? 6.575 18.499 10.021 1.00 46.58 607 ILE A O 1
ATOM 763 N N . ASP A 1 94 ? 5.153 16.740 10.015 1.00 43.03 608 ASP A N 1
ATOM 764 C CA . ASP A 1 94 ? 5.253 16.463 11.450 1.00 42.64 608 ASP A CA 1
ATOM 765 C C . ASP A 1 94 ? 6.542 15.667 11.683 1.00 46.83 608 ASP A C 1
ATOM 766 O O . ASP A 1 94 ? 7.020 15.004 10.755 1.00 46.69 608 ASP A O 1
ATOM 771 N N . LEU A 1 95 ? 7.105 15.729 12.900 1.00 43.22 609 LEU A N 1
ATOM 772 C CA . LEU A 1 95 ? 8.372 15.066 13.228 1.00 43.26 609 LEU A CA 1
ATOM 773 C C . LEU A 1 95 ? 8.297 13.526 13.114 1.00 48.09 609 LEU A C 1
ATOM 774 O O . LEU A 1 95 ? 9.307 12.915 12.767 1.00 47.45 609 LEU A O 1
ATOM 779 N N . ASN A 1 96 ? 7.118 12.912 13.360 1.00 46.09 610 ASN A N 1
ATOM 780 C CA . ASN A 1 96 ? 6.940 11.457 13.267 1.00 46.74 610 ASN A CA 1
ATOM 781 C C . ASN A 1 96 ? 7.087 10.963 11.817 1.00 53.12 610 ASN A C 1
ATOM 782 O O . ASN A 1 96 ? 7.835 10.013 11.583 1.00 52.71 610 ASN A O 1
ATOM 787 N N . SER A 1 97 ? 6.415 11.627 10.851 1.00 51.50 611 SER A N 1
ATOM 788 C CA . SER A 1 97 ? 6.487 11.282 9.423 1.00 52.24 611 SER A CA 1
ATOM 789 C C . SER A 1 97 ? 7.884 11.565 8.852 1.00 59.04 611 SER A C 1
ATOM 790 O O . SER A 1 97 ? 8.332 10.852 7.954 1.00 58.50 611 SER A O 1
ATOM 793 N N . TRP A 1 98 ? 8.566 12.597 9.383 1.00 58.22 612 TRP A N 1
ATOM 794 C CA . TRP A 1 98 ? 9.917 13.001 8.987 1.00 59.46 612 TRP A CA 1
ATOM 795 C C . TRP A 1 98 ? 10.958 11.969 9.451 1.00 65.40 612 TRP A C 1
ATOM 796 O O . TRP A 1 98 ? 11.869 11.644 8.688 1.00 64.97 612 TRP A O 1
ATOM 807 N N . LEU A 1 99 ? 10.821 11.463 10.695 1.00 63.49 613 LEU A N 1
ATOM 808 C CA . LEU A 1 99 ? 11.734 10.469 11.264 1.00 64.03 613 LEU A CA 1
ATOM 809 C C . LEU A 1 99 ? 11.499 9.075 10.670 1.00 70.05 613 LEU A C 1
ATOM 810 O O . LEU A 1 99 ? 12.447 8.291 10.595 1.00 69.84 613 LEU A O 1
ATOM 815 N N . LYS A 1 100 ? 10.250 8.772 10.238 1.00 67.98 614 LYS A N 1
ATOM 816 C CA . LYS A 1 100 ? 9.881 7.488 9.625 1.00 68.54 614 LYS A CA 1
ATOM 817 C C . LYS A 1 100 ? 10.515 7.322 8.234 1.00 74.36 614 LYS A C 1
ATOM 818 O O . LYS A 1 100 ? 10.646 6.194 7.757 1.00 74.09 614 LYS A O 1
ATOM 824 N N . LYS A 1 101 ? 10.935 8.443 7.606 1.00 72.42 615 LYS A N 1
ATOM 825 C CA . LYS A 1 101 ? 11.603 8.474 6.301 1.00 73.01 615 LYS A CA 1
ATOM 826 C C . LYS A 1 101 ? 13.067 7.988 6.408 1.00 78.89 615 LYS A C 1
ATOM 827 O O . LYS A 1 101 ? 13.744 7.864 5.382 1.00 78.62 615 LYS A O 1
ATOM 833 N N . LYS A 1 102 ? 13.537 7.705 7.653 1.00 76.80 616 LYS A N 1
ATOM 834 C CA . LYS A 1 102 ? 14.876 7.231 8.026 1.00 77.16 616 LYS A CA 1
ATOM 835 C C . LYS A 1 102 ? 15.863 8.285 7.489 1.00 82.02 616 LYS A C 1
ATOM 836 O O . LYS A 1 102 ? 15.830 9.423 7.965 1.00 81.73 616 LYS A O 1
ATOM 842 N N . LYS A 1 103 ? 16.724 7.911 6.501 1.00 79.19 617 LYS A N 1
ATOM 843 C CA . LYS A 1 103 ? 17.814 8.709 5.913 1.00 79.25 617 LYS A CA 1
ATOM 844 C C . LYS A 1 103 ? 18.909 9.013 6.976 1.00 83.34 617 LYS A C 1
ATOM 845 O O . LYS A 1 103 ? 19.106 8.206 7.891 1.00 83.01 617 LYS A O 1
ATOM 851 N N . SER A 1 104 ? 19.628 10.147 6.839 1.00 79.78 618 SER A N 1
ATOM 852 C CA . SER A 1 104 ? 20.675 10.565 7.769 1.00 79.40 618 SER A CA 1
ATOM 853 C C . SER A 1 104 ? 20.313 11.905 8.403 1.00 82.20 618 SER A C 1
ATOM 854 O O . SER A 1 104 ? 20.000 12.868 7.695 1.00 81.88 618 SER A O 1
ATOM 857 N N . ILE A 1 105 ? 20.339 11.954 9.743 1.00 77.76 619 ILE A N 1
ATOM 858 C CA . ILE A 1 105 ? 20.027 13.153 10.519 1.00 77.02 619 ILE A CA 1
ATOM 859 C C . ILE A 1 105 ? 21.339 13.869 10.886 1.00 79.25 619 ILE A C 1
ATOM 860 O O . ILE A 1 105 ? 22.248 13.258 11.452 1.00 78.64 619 ILE A O 1
ATOM 865 N N . ASP A 1 106 ? 21.433 15.162 10.524 1.00 74.84 620 ASP A N 1
ATOM 866 C CA . ASP A 1 106 ? 22.596 16.002 10.808 1.00 74.23 620 ASP A CA 1
ATOM 867 C C . ASP A 1 106 ? 22.668 16.321 12.310 1.00 76.41 620 ASP A C 1
ATOM 868 O O . ASP A 1 106 ? 21.624 16.618 12.903 1.00 75.81 620 ASP A O 1
ATOM 873 N N . PRO A 1 107 ? 23.870 16.274 12.946 1.00 71.58 621 PRO A N 1
ATOM 874 C CA . PRO A 1 107 ? 23.957 16.583 14.388 1.00 70.71 621 PRO A CA 1
ATOM 875 C C . PRO A 1 107 ? 23.543 18.020 14.717 1.00 72.77 621 PRO A C 1
ATOM 876 O O . PRO A 1 107 ? 23.018 18.261 15.802 1.00 72.13 621 PRO A O 1
ATOM 880 N N . TRP A 1 108 ? 23.755 18.958 13.771 1.00 68.29 622 TRP A N 1
ATOM 881 C CA . TRP A 1 108 ? 23.396 20.374 13.882 1.00 67.76 622 TRP A CA 1
ATOM 882 C C . TRP A 1 108 ? 21.868 20.545 13.864 1.00 67.40 622 TRP A C 1
ATOM 883 O O . TRP A 1 108 ? 21.341 21.321 14.662 1.00 66.42 622 TRP A O 1
ATOM 894 N N . GLU A 1 109 ? 21.170 19.813 12.971 1.00 61.29 623 GLU A N 1
ATOM 895 C CA . GLU A 1 109 ? 19.711 19.856 12.821 1.00 59.86 623 GLU A CA 1
ATOM 896 C C . GLU A 1 109 ? 19.010 19.208 14.027 1.00 60.39 623 GLU A C 1
ATOM 897 O O . GLU A 1 109 ? 17.997 19.734 14.489 1.00 59.81 623 GLU A O 1
ATOM 903 N N . ARG A 1 110 ? 19.555 18.079 14.529 1.00 54.45 624 ARG A N 1
ATOM 904 C CA . ARG A 1 110 ? 19.052 17.344 15.693 1.00 53.24 624 ARG A CA 1
ATOM 905 C C . ARG A 1 110 ? 19.145 18.221 16.958 1.00 55.39 624 ARG A C 1
ATOM 906 O O . ARG A 1 110 ? 18.197 18.255 17.747 1.00 54.61 624 ARG A O 1
ATOM 914 N N . LYS A 1 111 ? 20.281 18.934 17.128 1.00 50.56 625 LYS A N 1
ATOM 915 C CA . LYS A 1 111 ? 20.541 19.843 18.250 1.00 49.71 625 LYS A CA 1
ATOM 916 C C . LYS A 1 111 ? 19.599 21.046 18.186 1.00 52.07 625 LYS A C 1
ATOM 917 O O . LYS A 1 111 ? 19.099 21.476 19.223 1.00 51.42 625 LYS A O 1
ATOM 923 N N . SER A 1 112 ? 19.364 21.582 16.971 1.00 47.89 626 SER A N 1
ATOM 924 C CA . SER A 1 112 ? 18.478 22.725 16.735 1.00 47.30 626 SER A CA 1
ATOM 925 C C . SER A 1 112 ? 17.025 22.347 17.028 1.00 49.75 626 SER A C 1
ATOM 926 O O . SER A 1 112 ? 16.301 23.140 17.630 1.00 48.88 626 SER A O 1
ATOM 929 N N . TYR A 1 113 ? 16.617 21.119 16.633 1.00 45.69 627 TYR A N 1
ATOM 930 C CA . TYR A 1 113 ? 15.275 20.577 16.851 1.00 45.13 627 TYR A CA 1
ATOM 931 C C . TYR A 1 113 ? 15.028 20.327 18.344 1.00 47.23 627 TYR A C 1
ATOM 932 O O . TYR A 1 113 ? 13.942 20.632 18.832 1.00 46.51 627 TYR A O 1
ATOM 941 N N . TRP A 1 114 ? 16.048 19.810 19.067 1.00 42.92 628 TRP A N 1
ATOM 942 C CA . TRP A 1 114 ? 15.995 19.540 20.507 1.00 42.40 628 TRP A CA 1
ATOM 943 C C . TRP A 1 114 ? 15.786 20.837 21.295 1.00 45.20 628 TRP A C 1
ATOM 944 O O . TRP A 1 114 ? 14.976 20.847 22.224 1.00 44.67 628 TRP A O 1
ATOM 955 N N . LYS A 1 115 ? 16.487 21.928 20.902 1.00 41.03 629 LYS A N 1
ATOM 956 C CA . LYS A 1 115 ? 16.371 23.253 21.522 1.00 40.57 629 LYS A CA 1
ATOM 957 C C . LYS A 1 115 ? 14.948 23.794 21.391 1.00 43.01 629 LYS A C 1
ATOM 958 O O . LYS A 1 115 ? 14.410 24.332 22.357 1.00 42.36 629 LYS A O 1
ATOM 964 N N . ASN A 1 116 ? 14.343 23.646 20.193 1.00 38.85 630 ASN A N 1
ATOM 965 C CA . ASN A 1 116 ? 12.976 24.093 19.909 1.00 38.35 630 ASN A CA 1
ATOM 966 C C . ASN A 1 116 ? 11.965 23.343 20.769 1.00 41.04 630 ASN A C 1
ATOM 967 O O . ASN A 1 116 ? 11.007 23.948 21.244 1.00 40.58 630 ASN A O 1
ATOM 972 N N . MET A 1 117 ? 12.177 22.028 20.954 1.00 37.71 631 MET A N 1
ATOM 973 C CA . MET A 1 117 ? 11.318 21.162 21.764 1.00 38.02 631 MET A CA 1
ATOM 974 C C . MET A 1 117 ? 11.377 21.567 23.228 1.00 40.97 631 MET A C 1
ATOM 975 O O . MET A 1 117 ? 10.333 21.644 23.873 1.00 39.06 631 MET A O 1
ATOM 980 N N . LEU A 1 118 ? 12.600 21.844 23.747 1.00 38.16 632 LEU A N 1
ATOM 981 C CA . LEU A 1 118 ? 12.799 22.264 25.135 1.00 38.01 632 LEU A CA 1
ATOM 982 C C . LEU A 1 118 ? 12.125 23.590 25.395 1.00 41.85 632 LEU A C 1
ATOM 983 O O . LEU A 1 118 ? 11.478 23.729 26.423 1.00 41.53 632 LEU A O 1
ATOM 988 N N . GLU A 1 119 ? 12.250 24.551 24.455 1.00 39.09 633 GLU A N 1
ATOM 989 C CA . GLU A 1 119 ? 11.644 25.884 24.558 1.00 38.91 633 GLU A CA 1
ATOM 990 C C . GLU A 1 119 ? 10.108 25.804 24.581 1.00 41.49 633 GLU A C 1
ATOM 991 O O . GLU A 1 119 ? 9.483 26.474 25.403 1.00 40.69 633 GLU A O 1
ATOM 997 N N . ALA A 1 120 ? 9.508 24.992 23.683 1.00 37.28 634 ALA A N 1
ATOM 998 C CA . ALA A 1 120 ? 8.054 24.828 23.592 1.00 36.61 634 ALA A CA 1
ATOM 999 C C . ALA A 1 120 ? 7.477 24.202 24.867 1.00 39.39 634 ALA A C 1
ATOM 1000 O O . ALA A 1 120 ? 6.515 24.728 25.424 1.00 38.27 634 ALA A O 1
ATOM 1002 N N . VAL A 1 121 ? 8.082 23.100 25.335 1.00 36.33 635 VAL A N 1
ATOM 1003 C CA . VAL A 1 121 ? 7.650 22.374 26.531 1.00 36.15 635 VAL A CA 1
ATOM 1004 C C . VAL A 1 121 ? 7.928 23.240 27.781 1.00 40.14 635 VAL A C 1
ATOM 1005 O O . VAL A 1 121 ? 7.090 23.271 28.685 1.00 38.75 635 VAL A O 1
ATOM 1009 N N . HIS A 1 122 ? 9.045 24.002 27.792 1.00 37.81 636 HIS A N 1
ATOM 1010 C CA . HIS A 1 122 ? 9.371 24.922 28.890 1.00 38.06 636 HIS A CA 1
ATOM 1011 C C . HIS A 1 122 ? 8.280 25.982 29.049 1.00 40.85 636 HIS A C 1
ATOM 1012 O O . HIS A 1 122 ? 7.862 26.257 30.172 1.00 40.12 636 HIS A O 1
ATOM 1019 N N . THR A 1 123 ? 7.809 26.546 27.917 1.00 37.45 637 THR A N 1
ATOM 1020 C CA . THR A 1 123 ? 6.763 27.570 27.865 1.00 37.04 637 THR A CA 1
ATOM 1021 C C . THR A 1 123 ? 5.444 27.032 28.451 1.00 40.65 637 THR A C 1
ATOM 1022 O O . THR A 1 123 ? 4.806 27.744 29.225 1.00 40.06 637 THR A O 1
ATOM 1026 N N . ILE A 1 124 ? 5.047 25.785 28.106 1.00 37.06 638 ILE A N 1
ATOM 1027 C CA . ILE A 1 124 ? 3.787 25.214 28.602 1.00 37.08 638 ILE A CA 1
ATOM 1028 C C . ILE A 1 124 ? 3.900 24.888 30.109 1.00 41.01 638 ILE A C 1
ATOM 1029 O O . ILE A 1 124 ? 2.928 25.088 30.836 1.00 40.17 638 ILE A O 1
ATOM 1034 N N . HIS A 1 125 ? 5.088 24.441 30.574 1.00 38.41 639 HIS A N 1
ATOM 1035 C CA . HIS A 1 125 ? 5.345 24.123 31.983 1.00 38.46 639 HIS A CA 1
ATOM 1036 C C . HIS A 1 125 ? 5.251 25.376 32.856 1.00 44.58 639 HIS A C 1
ATOM 1037 O O . HIS A 1 125 ? 4.726 25.300 33.965 1.00 44.75 639 HIS A O 1
ATOM 1044 N N . GLN A 1 126 ? 5.718 26.529 32.335 1.00 43.16 640 GLN A N 1
ATOM 1045 C CA . GLN A 1 126 ? 5.694 27.833 33.014 1.00 43.92 640 GLN A CA 1
ATOM 1046 C C . GLN A 1 126 ? 4.264 28.336 33.247 1.00 49.95 640 GLN A C 1
ATOM 1047 O O . GLN A 1 126 ? 4.041 29.125 34.167 1.00 50.11 640 GLN A O 1
ATOM 1053 N N . HIS A 1 127 ? 3.302 27.880 32.426 1.00 47.54 641 HIS A N 1
ATOM 1054 C CA . HIS A 1 127 ? 1.893 28.257 32.551 1.00 47.79 641 HIS A CA 1
ATOM 1055 C C . HIS A 1 127 ? 1.071 27.114 33.191 1.00 52.07 641 HIS A C 1
ATOM 1056 O O . HIS A 1 127 ? -0.154 27.075 33.070 1.00 51.61 641 HIS A O 1
ATOM 1063 N N . GLY A 1 128 ? 1.767 26.229 33.904 1.00 49.53 642 GLY A N 1
ATOM 1064 C CA . GLY A 1 128 ? 1.192 25.109 34.642 1.00 49.64 642 GLY A CA 1
ATOM 1065 C C . GLY A 1 128 ? 0.603 23.974 33.831 1.00 53.64 642 GLY A C 1
ATOM 1066 O O . GLY A 1 128 ? -0.236 23.231 34.349 1.00 53.51 642 GLY A O 1
ATOM 1067 N N . ILE A 1 129 ? 1.046 23.807 32.570 1.00 49.72 643 ILE A N 1
ATOM 1068 C CA . ILE A 1 129 ? 0.562 22.725 31.709 1.00 49.07 643 ILE A CA 1
ATOM 1069 C C . ILE A 1 129 ? 1.631 21.647 31.571 1.00 51.10 643 ILE A C 1
ATOM 1070 O O . ILE A 1 129 ? 2.766 21.945 31.194 1.00 51.00 643 ILE A O 1
ATOM 1075 N N . VAL A 1 130 ? 1.247 20.396 31.839 1.00 45.50 644 VAL A N 1
ATOM 1076 C CA . VAL A 1 130 ? 2.082 19.213 31.642 1.00 44.55 644 VAL A CA 1
ATOM 1077 C C . VAL A 1 130 ? 1.378 18.427 30.533 1.00 47.18 644 VAL A C 1
ATOM 1078 O O . VAL A 1 130 ? 0.188 18.123 30.669 1.00 46.80 644 VAL A O 1
ATOM 1082 N N . HIS A 1 131 ? 2.079 18.1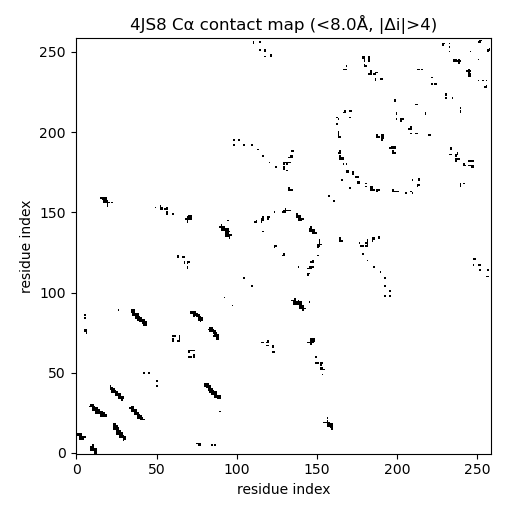74 29.414 1.00 42.63 645 HIS A N 1
ATOM 1083 C CA . HIS A 1 131 ? 1.512 17.480 28.254 1.00 42.00 645 HIS A CA 1
ATOM 1084 C C . HIS A 1 131 ? 1.097 16.039 28.604 1.00 47.12 645 HIS A C 1
ATOM 1085 O O . HIS A 1 131 ? -0.044 15.666 28.336 1.00 46.33 645 HIS A O 1
ATOM 1092 N N . SER A 1 132 ? 2.027 15.246 29.199 1.00 45.00 646 SER A N 1
ATOM 1093 C CA . SER A 1 132 ? 1.882 13.850 29.656 1.00 45.43 646 SER A CA 1
ATOM 1094 C C . SER A 1 132 ? 1.767 12.815 28.514 1.00 49.95 646 SER A C 1
ATOM 1095 O O . SER A 1 132 ? 1.868 11.615 28.786 1.00 50.02 646 SER A O 1
ATOM 1098 N N . ASP A 1 133 ? 1.591 13.256 27.255 1.00 46.22 647 ASP A N 1
ATOM 1099 C CA . ASP A 1 133 ? 1.490 12.335 26.122 1.00 45.75 647 ASP A CA 1
ATOM 1100 C C . ASP A 1 133 ? 2.316 12.838 24.920 1.00 47.58 647 ASP A C 1
ATOM 1101 O O . ASP A 1 133 ? 1.874 12.745 23.770 1.00 47.30 647 ASP A O 1
ATOM 1106 N N . LEU A 1 134 ? 3.535 13.349 25.189 1.00 42.49 648 LEU A N 1
ATOM 1107 C CA . LEU A 1 134 ? 4.421 13.842 24.133 1.00 41.74 648 LEU A CA 1
ATOM 1108 C C . LEU A 1 134 ? 4.941 12.711 23.264 1.00 45.04 648 LEU A C 1
ATOM 1109 O O . LEU A 1 134 ? 5.347 11.667 23.771 1.00 44.19 648 LEU A O 1
ATOM 1114 N N . LYS A 1 135 ? 4.909 12.932 21.945 1.00 41.75 649 LYS A N 1
ATOM 1115 C CA . LYS A 1 135 ? 5.373 12.014 20.904 1.00 41.80 649 LYS A CA 1
ATOM 1116 C C . LYS A 1 135 ? 5.812 12.862 19.685 1.00 45.47 649 LYS A C 1
ATOM 1117 O O . LYS A 1 135 ? 5.450 14.042 19.644 1.00 45.00 649 LYS A O 1
ATOM 1123 N N . PRO A 1 136 ? 6.589 12.331 18.702 1.00 42.36 650 PRO A N 1
ATOM 1124 C CA . PRO A 1 136 ? 7.021 13.174 17.570 1.00 42.13 650 PRO A CA 1
ATOM 1125 C C . PRO A 1 136 ? 5.871 13.785 16.758 1.00 45.62 650 PRO A C 1
ATOM 1126 O O . PRO A 1 136 ? 6.057 14.857 16.186 1.00 44.91 650 PRO A O 1
ATOM 1130 N N . ALA A 1 137 ? 4.684 13.138 16.745 1.00 42.45 651 ALA A N 1
ATOM 1131 C CA . ALA A 1 137 ? 3.485 13.613 16.041 1.00 42.22 651 ALA A CA 1
ATOM 1132 C C . ALA A 1 137 ? 2.944 14.938 16.623 1.00 45.62 651 ALA A C 1
ATOM 1133 O O . ALA A 1 137 ? 2.196 15.629 15.934 1.00 45.70 651 ALA A O 1
ATOM 1135 N N . ASN A 1 138 ? 3.324 15.286 17.875 1.00 41.33 652 ASN A N 1
ATOM 1136 C CA . ASN A 1 138 ? 2.920 16.525 18.560 1.00 40.47 652 ASN A CA 1
ATOM 1137 C C . ASN A 1 138 ? 3.796 17.711 18.152 1.00 42.66 652 ASN A C 1
ATOM 1138 O O . ASN A 1 138 ? 3.526 18.843 18.565 1.00 42.27 652 ASN A O 1
ATOM 1143 N N . PHE A 1 139 ? 4.849 17.449 17.358 1.00 38.80 653 PHE A N 1
ATOM 1144 C CA . PHE A 1 139 ? 5.790 18.452 16.865 1.00 38.76 653 PHE A CA 1
ATOM 1145 C C . PHE A 1 139 ? 5.719 18.563 15.347 1.00 44.28 653 PHE A C 1
ATOM 1146 O O . PHE A 1 139 ? 5.606 17.554 14.650 1.00 42.93 653 PHE A O 1
ATOM 1154 N N . LEU A 1 140 ? 5.791 19.805 14.850 1.00 42.62 654 LEU A N 1
ATOM 1155 C CA . LEU A 1 140 ? 5.693 20.178 13.441 1.00 43.60 654 LEU A CA 1
ATOM 1156 C C . LEU A 1 140 ? 6.945 20.882 12.938 1.00 48.55 654 LEU A C 1
ATOM 1157 O O . LEU A 1 140 ? 7.462 21.753 13.636 1.00 47.88 654 LEU A O 1
ATOM 1162 N N . ILE A 1 141 ? 7.384 20.574 11.705 1.00 46.70 655 ILE A N 1
ATOM 1163 C CA . ILE A 1 141 ? 8.532 21.253 11.097 1.00 47.47 655 ILE A CA 1
ATOM 1164 C C . ILE A 1 141 ? 7.999 22.394 10.214 1.00 54.03 655 ILE A C 1
ATOM 1165 O O . ILE A 1 141 ? 7.305 22.147 9.223 1.00 53.85 655 ILE A O 1
ATOM 1170 N N . VAL A 1 142 ? 8.288 23.643 10.625 1.00 52.59 656 VAL A N 1
ATOM 1171 C CA . VAL A 1 142 ? 7.900 24.893 9.952 1.00 53.55 656 VAL A CA 1
ATOM 1172 C C . VAL A 1 142 ? 9.137 25.789 9.861 1.00 59.83 656 VAL A C 1
ATOM 1173 O O . VAL A 1 142 ? 9.762 26.046 10.890 1.00 59.37 656 VAL A O 1
ATOM 1177 N N . ASP A 1 143 ? 9.483 26.271 8.644 1.00 58.34 657 ASP A N 1
ATOM 1178 C CA . ASP A 1 143 ? 10.623 27.171 8.366 1.00 58.74 657 ASP A CA 1
ATOM 1179 C C . ASP A 1 143 ? 11.948 26.671 9.008 1.00 62.43 657 ASP A C 1
ATOM 1180 O O . ASP A 1 143 ? 12.710 27.462 9.576 1.00 62.37 657 ASP A O 1
ATOM 1185 N N . GLY A 1 144 ? 12.187 25.361 8.923 1.00 58.41 658 GLY A N 1
ATOM 1186 C CA . GLY A 1 144 ? 13.373 24.717 9.479 1.00 57.98 658 GLY A CA 1
ATOM 1187 C C . GLY A 1 144 ? 13.417 24.596 10.995 1.00 60.91 658 GLY A C 1
ATOM 1188 O O . GLY A 1 144 ? 14.438 24.164 11.537 1.00 60.70 658 GLY A O 1
ATOM 1189 N N . MET A 1 145 ? 12.324 24.970 11.699 1.00 56.51 659 MET A N 1
ATOM 1190 C CA . MET A 1 145 ? 12.259 24.883 13.160 1.00 55.91 659 MET A CA 1
ATOM 1191 C C . MET A 1 145 ? 11.079 24.008 13.617 1.00 57.13 659 MET A C 1
ATOM 1192 O O . MET A 1 145 ? 10.090 23.871 12.893 1.00 56.81 659 MET A O 1
ATOM 1197 N N . LEU A 1 146 ? 11.204 23.401 14.812 1.00 51.41 660 LEU A N 1
ATOM 1198 C CA . LEU A 1 146 ? 10.156 22.560 15.383 1.00 50.19 660 LEU A CA 1
ATOM 1199 C C . LEU A 1 146 ? 9.180 23.385 16.211 1.00 51.53 660 LEU A C 1
ATOM 1200 O O . LEU A 1 146 ? 9.594 24.273 16.962 1.00 51.18 660 LEU A O 1
ATOM 1205 N N . LYS A 1 147 ? 7.882 23.091 16.068 1.00 45.72 661 LYS A N 1
ATOM 1206 C CA . LYS A 1 147 ? 6.820 23.774 16.801 1.00 44.58 661 LYS A CA 1
ATOM 1207 C C . LYS A 1 147 ? 5.865 22.771 17.431 1.00 46.23 661 LYS A C 1
ATOM 1208 O O . LYS A 1 147 ? 5.495 21.784 16.790 1.00 45.87 661 LYS A O 1
ATOM 1214 N N . LEU A 1 148 ? 5.459 23.030 18.684 1.00 41.12 662 LEU A N 1
ATOM 1215 C CA . LEU A 1 148 ? 4.508 22.188 19.404 1.00 40.55 662 LEU A CA 1
ATOM 1216 C C . LEU A 1 148 ? 3.101 22.466 18.870 1.00 44.46 662 LEU A C 1
ATOM 1217 O O . LEU A 1 148 ? 2.681 23.620 18.790 1.00 43.30 662 LEU A O 1
ATOM 1222 N N . ILE A 1 149 ? 2.396 21.399 18.479 1.00 42.30 663 ILE A N 1
ATOM 1223 C CA . ILE A 1 149 ? 1.068 21.456 17.870 1.00 42.87 663 ILE A CA 1
ATOM 1224 C C . ILE A 1 149 ? -0.029 21.533 18.938 1.00 48.48 663 ILE A C 1
ATOM 1225 O O . ILE A 1 149 ? -0.925 22.369 18.821 1.00 48.24 663 ILE A O 1
ATOM 1230 N N . ASP A 1 150 ? 0.013 20.650 19.946 1.00 46.07 664 ASP A N 1
ATOM 1231 C CA . ASP A 1 150 ? -1.022 20.598 20.979 1.00 46.70 664 ASP A CA 1
ATOM 1232 C C . ASP A 1 150 ? -0.418 20.501 22.386 1.00 51.94 664 ASP A C 1
ATOM 1233 O O . ASP A 1 150 ? 0.781 20.256 22.529 1.00 51.40 664 ASP A O 1
ATOM 1238 N N . PHE A 1 151 ? -1.249 20.708 23.421 1.00 49.81 665 PHE A N 1
ATOM 1239 C CA . PHE A 1 151 ? -0.797 20.692 24.814 1.00 50.29 665 PHE A CA 1
ATOM 1240 C C . PHE A 1 151 ? -1.308 19.446 25.571 1.00 54.43 665 PHE A C 1
ATOM 1241 O O . PHE A 1 151 ? -1.205 19.378 26.800 1.00 53.60 665 PHE A O 1
ATOM 1249 N N . GLY A 1 152 ? -1.796 18.459 24.817 1.00 51.77 666 GLY A N 1
ATOM 1250 C CA . GLY A 1 152 ? -2.293 17.187 25.333 1.00 52.22 666 GLY A CA 1
ATOM 1251 C C . GLY A 1 152 ? -3.567 17.251 26.153 1.00 58.26 666 GLY A C 1
ATOM 1252 O O . GLY A 1 152 ? -3.888 16.286 26.852 1.00 57.46 666 GLY A O 1
ATOM 1253 N N . ILE A 1 153 ? -4.301 18.378 26.073 1.00 57.22 667 ILE A N 1
ATOM 1254 C CA . ILE A 1 153 ? -5.561 18.586 26.798 1.00 58.26 667 ILE A CA 1
ATOM 1255 C C . ILE A 1 153 ? -6.705 17.952 25.979 1.00 64.94 667 ILE A C 1
ATOM 1256 O O . ILE A 1 153 ? -7.501 17.195 26.539 1.00 64.83 667 ILE A O 1
ATOM 1261 N N . ALA A 1 154 ? -6.759 18.237 24.659 1.00 63.45 668 ALA A N 1
ATOM 1262 C CA . ALA A 1 154 ? -7.766 17.706 23.732 1.00 64.30 668 ALA A CA 1
ATOM 1263 C C . ALA A 1 154 ? -7.339 16.340 23.155 1.00 70.72 668 ALA A C 1
ATOM 1264 O O . ALA A 1 154 ? -6.184 15.937 23.320 1.00 70.69 668 ALA A O 1
ATOM 1266 N N . ASN A 1 155 ? -8.279 15.635 22.485 1.00 68.80 669 ASN A N 1
ATOM 1267 C CA . ASN A 1 155 ? -8.077 14.313 21.880 1.00 69.38 669 ASN A CA 1
ATOM 1268 C C . ASN A 1 155 ? -7.030 14.329 20.755 1.00 74.53 669 ASN A C 1
ATOM 1269 O O . ASN A 1 155 ? -7.003 15.256 19.941 1.00 73.97 669 ASN A O 1
ATOM 1274 N N . GLN A 1 156 ? -6.182 13.282 20.717 1.00 72.07 670 GLN A N 1
ATOM 1275 C CA . GLN A 1 156 ? -5.115 13.103 19.725 1.00 72.23 670 GLN A CA 1
ATOM 1276 C C . GLN A 1 156 ? -5.693 12.657 18.374 1.00 76.48 670 GLN A C 1
ATOM 1277 O O . GLN A 1 156 ? -6.740 12.008 18.337 1.00 76.20 670 GLN A O 1
ATOM 1283 N N . MET A 1 157 ? -5.002 13.001 17.269 1.00 73.11 671 MET A N 1
ATOM 1284 C CA . MET A 1 157 ? -5.445 12.682 15.905 1.00 72.94 671 MET A CA 1
ATOM 1285 C C . MET A 1 157 ? -4.407 11.873 15.120 1.00 76.72 671 MET A C 1
ATOM 1286 O O . MET A 1 157 ? -3.204 12.091 15.282 1.00 76.19 671 MET A O 1
ATOM 1291 N N . GLN A 1 158 ? -4.886 10.964 14.243 1.00 73.39 672 GLN A N 1
ATOM 1292 C CA . GLN A 1 158 ? -4.045 10.103 13.402 1.00 73.25 672 GLN A CA 1
ATOM 1293 C C . GLN A 1 158 ? -3.846 10.709 11.985 1.00 77.00 672 GLN A C 1
ATOM 1294 O O . GLN A 1 158 ? -4.729 11.425 11.504 1.00 76.16 672 GLN A O 1
ATOM 1300 N N . PRO A 1 159 ? -2.699 10.430 11.310 1.00 73.91 673 PRO A N 1
ATOM 1301 C CA . PRO A 1 159 ? -2.454 11.033 9.986 1.00 73.95 673 PRO A CA 1
ATOM 1302 C C . PRO A 1 159 ? -3.325 10.502 8.842 1.00 78.68 673 PRO A C 1
ATOM 1303 O O . PRO A 1 159 ? -3.975 9.463 8.965 1.00 78.06 673 PRO A O 1
ATOM 1307 N N . ASP A 1 160 ? -3.314 11.247 7.716 1.00 76.11 674 ASP A N 1
ATOM 1308 C CA . ASP A 1 160 ? -4.002 10.949 6.458 1.00 76.34 674 ASP A CA 1
ATOM 1309 C C . ASP A 1 160 ? -3.163 11.446 5.277 1.00 80.92 674 ASP A C 1
ATOM 1310 O O . ASP A 1 160 ? -2.674 12.578 5.298 1.00 80.46 674 ASP A O 1
ATOM 1326 N N . VAL A 1 170 ? -4.139 4.037 15.819 1.00 85.63 684 VAL A N 1
ATOM 1327 C CA . VAL A 1 170 ? -3.075 3.234 16.420 1.00 85.37 684 VAL A CA 1
ATOM 1328 C C . VAL A 1 170 ? -1.985 4.183 16.956 1.00 88.64 684 VAL A C 1
ATOM 1329 O O . VAL A 1 170 ? -1.304 4.856 16.175 1.00 88.39 684 VAL A O 1
ATOM 1333 N N . GLY A 1 171 ? -1.856 4.232 18.282 1.00 84.44 685 GLY A N 1
ATOM 1334 C CA . GLY A 1 171 ? -0.877 5.064 18.976 1.00 83.84 685 GLY A CA 1
ATOM 1335 C C . GLY A 1 171 ? 0.303 4.287 19.526 1.00 86.52 685 GLY A C 1
ATOM 1336 O O . GLY A 1 171 ? 0.420 3.080 19.293 1.00 86.22 685 GLY A O 1
ATOM 1348 N N . VAL A 1 173 ? 3.088 3.451 22.998 1.00 75.68 687 VAL A N 1
ATOM 1349 C CA . VAL A 1 173 ? 3.305 3.330 24.440 1.00 74.16 687 VAL A CA 1
ATOM 1350 C C . VAL A 1 173 ? 4.835 3.458 24.721 1.00 74.15 687 VAL A C 1
ATOM 1351 O O . VAL A 1 173 ? 5.266 3.414 25.875 1.00 73.72 687 VAL A O 1
ATOM 1355 N N . ASN A 1 174 ? 5.631 3.654 23.645 1.00 67.67 688 ASN A N 1
ATOM 1356 C CA . ASN A 1 174 ? 7.092 3.793 23.657 1.00 66.00 688 ASN A CA 1
ATOM 1357 C C . ASN A 1 174 ? 7.580 5.054 24.387 1.00 66.57 688 ASN A C 1
ATOM 1358 O O . ASN A 1 174 ? 8.687 5.048 24.929 1.00 66.26 688 ASN A O 1
ATOM 1363 N N . TYR A 1 175 ? 6.768 6.129 24.387 1.00 60.96 689 TYR A N 1
ATOM 1364 C CA . TYR A 1 175 ? 7.108 7.424 24.987 1.00 59.97 689 TYR A CA 1
ATOM 1365 C C . TYR A 1 175 ? 6.466 7.614 26.380 1.00 64.67 689 TYR A C 1
ATOM 1366 O O . TYR A 1 175 ? 6.692 8.647 27.016 1.00 64.12 689 TYR A O 1
ATOM 1375 N N . MET A 1 176 ? 5.701 6.610 26.860 1.00 62.13 690 MET A N 1
ATOM 1376 C CA . MET A 1 176 ? 5.027 6.626 28.161 1.00 62.48 690 MET A CA 1
ATOM 1377 C C . MET A 1 176 ? 6.057 6.542 29.313 1.00 67.34 690 MET A C 1
ATOM 1378 O O . MET A 1 176 ? 6.872 5.616 29.330 1.00 66.56 690 MET A O 1
ATOM 1383 N N . PRO A 1 177 ? 6.035 7.498 30.279 1.00 65.12 691 PRO A N 1
ATOM 1384 C CA . PRO A 1 177 ? 7.008 7.449 31.389 1.00 65.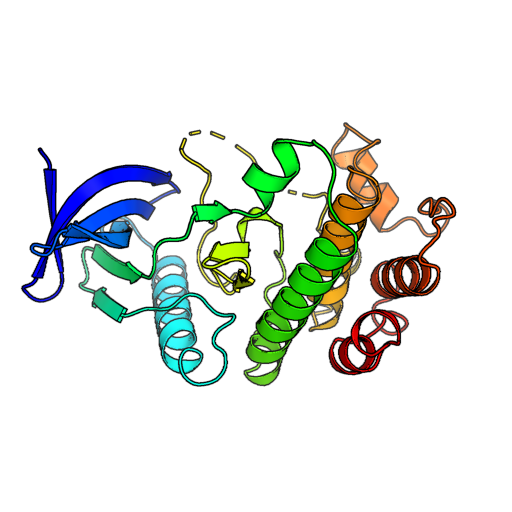43 691 PRO A CA 1
ATOM 1385 C C . PRO A 1 177 ? 6.687 6.361 32.429 1.00 71.19 691 PRO A C 1
ATOM 1386 O O . PRO A 1 177 ? 5.517 5.989 32.551 1.00 70.73 691 PRO A O 1
ATOM 1390 N N . PRO A 1 178 ? 7.689 5.859 33.207 1.00 69.31 692 PRO A N 1
ATOM 1391 C CA . PRO A 1 178 ? 7.401 4.801 34.196 1.00 69.62 692 PRO A CA 1
ATOM 1392 C C . PRO A 1 178 ? 6.456 5.221 35.328 1.00 74.65 692 PRO A C 1
ATOM 1393 O O . PRO A 1 178 ? 5.816 4.344 35.906 1.00 74.51 692 PRO A O 1
ATOM 1397 N N . GLU A 1 179 ? 6.352 6.538 35.634 1.00 71.91 693 GLU A N 1
ATOM 1398 C CA . GLU A 1 179 ? 5.459 7.070 36.678 1.00 72.07 693 GLU A CA 1
ATOM 1399 C C . GLU A 1 179 ? 3.995 6.822 36.333 1.00 77.08 693 GLU A C 1
ATOM 1400 O O . GLU A 1 179 ? 3.206 6.518 37.224 1.00 76.71 693 GLU A O 1
ATOM 1406 N N . ALA A 1 180 ? 3.639 6.971 35.039 1.00 74.51 694 ALA A N 1
ATOM 1407 C CA . ALA A 1 180 ? 2.288 6.782 34.506 1.00 74.78 694 ALA A CA 1
ATOM 1408 C C . ALA A 1 180 ? 1.859 5.312 34.564 1.00 79.89 694 ALA A C 1
ATOM 1409 O O . ALA A 1 180 ? 0.666 5.034 34.689 1.00 79.40 694 ALA A O 1
ATOM 1411 N N . ILE A 1 181 ? 2.832 4.382 34.481 1.00 77.65 695 ILE A N 1
ATOM 1412 C CA . ILE A 1 181 ? 2.619 2.931 34.540 1.00 78.08 695 ILE A CA 1
ATOM 1413 C C . ILE A 1 181 ? 2.544 2.493 36.019 1.00 83.67 695 ILE A C 1
ATOM 1414 O O . ILE A 1 181 ? 1.694 1.667 36.360 1.00 83.53 695 ILE A O 1
ATOM 1419 N N . LYS A 1 182 ? 3.411 3.067 36.891 1.00 81.23 696 LYS A N 1
ATOM 1420 C CA . LYS A 1 182 ? 3.446 2.791 38.338 1.00 81.47 696 LYS A CA 1
ATOM 1421 C C . LYS A 1 182 ? 2.165 3.291 39.024 1.00 86.32 696 LYS A C 1
ATOM 1422 O O . LYS A 1 182 ? 1.732 2.702 40.016 1.00 85.99 696 LYS A O 1
ATOM 1428 N N . ASP A 1 183 ? 1.551 4.359 38.471 1.00 83.50 697 ASP A N 1
ATOM 1429 C CA . ASP A 1 183 ? 0.283 4.936 38.927 1.00 83.61 697 ASP A CA 1
ATOM 1430 C C . ASP A 1 183 ? -0.879 4.069 38.389 1.00 87.88 697 ASP A C 1
ATOM 1431 O O . ASP A 1 183 ? -0.621 3.105 37.664 1.00 87.61 697 ASP A O 1
ATOM 1436 N N . MET A 1 184 ? -2.144 4.405 38.748 1.00 84.52 698 MET A N 1
ATOM 1437 C CA . MET A 1 184 ? -3.400 3.732 38.363 1.00 114.68 698 MET A CA 1
ATOM 1438 C C . MET A 1 184 ? -3.351 2.213 38.632 1.00 144.24 698 MET A C 1
ATOM 1439 O O . MET A 1 184 ? -2.789 1.774 39.636 1.00 105.95 698 MET A O 1
ATOM 1444 N N . SER A 1 195 ? -1.351 12.103 42.856 1.00 75.55 709 SER A N 1
ATOM 1445 C CA . SER A 1 195 ? -0.873 12.128 41.476 1.00 75.25 709 SER A CA 1
ATOM 1446 C C . SER A 1 195 ? 0.655 12.216 41.424 1.00 78.28 709 SER A C 1
ATOM 1447 O O . SER A 1 195 ? 1.250 13.051 42.111 1.00 78.01 709 SER A O 1
ATOM 1450 N N . LYS A 1 196 ? 1.285 11.348 40.608 1.00 73.74 710 LYS A N 1
ATOM 1451 C CA . LYS A 1 196 ? 2.740 11.292 40.435 1.00 72.94 710 LYS A CA 1
ATOM 1452 C C . LYS A 1 196 ? 3.188 12.044 39.161 1.00 74.41 710 LYS A C 1
ATOM 1453 O O . LYS A 1 196 ? 4.389 12.268 38.979 1.00 74.09 710 LYS A O 1
ATOM 1459 N N . ILE A 1 197 ? 2.226 12.449 38.298 1.00 68.69 711 ILE A N 1
ATOM 1460 C CA . ILE A 1 197 ? 2.508 13.170 37.051 1.00 67.20 711 ILE A CA 1
ATOM 1461 C C . ILE A 1 197 ? 2.933 14.618 37.360 1.00 66.42 711 ILE A C 1
ATOM 1462 O O . ILE A 1 197 ? 2.210 15.364 38.025 1.00 66.44 711 ILE A O 1
ATOM 1467 N N . SER A 1 198 ? 4.138 14.975 36.901 1.00 58.37 712 SER A N 1
ATOM 1468 C CA . SER A 1 198 ? 4.772 16.278 37.100 1.00 55.90 712 SER A CA 1
ATOM 1469 C C . SER A 1 198 ? 5.501 16.715 35.804 1.00 54.09 712 SER A C 1
ATOM 1470 O O . SER A 1 198 ? 5.557 15.901 34.879 1.00 53.01 712 SER A O 1
ATOM 1473 N N . PRO A 1 199 ? 6.118 17.930 35.709 1.00 47.42 713 PRO A N 1
ATOM 1474 C CA . PRO A 1 199 ? 6.845 18.293 34.474 1.00 46.04 713 PRO A CA 1
ATOM 1475 C C . PRO A 1 199 ? 7.925 17.282 34.058 1.00 47.28 713 PRO A C 1
ATOM 1476 O O . PRO A 1 199 ? 8.280 17.239 32.879 1.00 46.17 713 PRO A O 1
ATOM 1480 N N . LYS A 1 200 ? 8.425 16.457 35.015 1.00 42.37 714 LYS A N 1
ATOM 1481 C CA . LYS A 1 200 ? 9.441 15.419 34.786 1.00 41.52 714 LYS A CA 1
ATOM 1482 C C . LYS A 1 200 ? 8.941 14.317 33.845 1.00 44.37 714 LYS A C 1
ATOM 1483 O O . LYS A 1 200 ? 9.757 13.679 33.181 1.00 43.38 714 LYS A O 1
ATOM 1489 N N . SER A 1 201 ? 7.609 14.093 33.783 1.00 40.88 715 SER A N 1
ATOM 1490 C CA . SER A 1 201 ? 6.993 13.096 32.897 1.00 40.53 715 SER A CA 1
ATOM 1491 C C . SER A 1 201 ? 7.212 13.470 31.431 1.00 42.58 715 SER A C 1
ATOM 1492 O 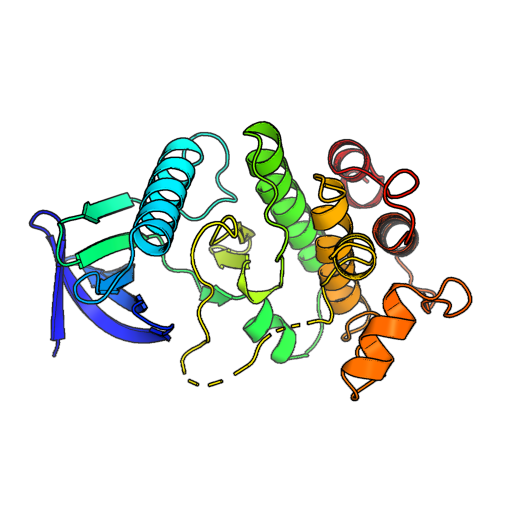O . SER A 1 201 ? 7.430 12.586 30.603 1.00 42.51 715 SER A O 1
ATOM 1495 N N . ASP A 1 202 ? 7.189 14.782 31.119 1.00 37.92 716 ASP A N 1
ATOM 1496 C CA . ASP A 1 202 ? 7.447 15.289 29.772 1.00 37.04 716 ASP A CA 1
ATOM 1497 C C . ASP A 1 202 ? 8.935 15.160 29.413 1.00 40.66 716 ASP A C 1
ATOM 1498 O O . ASP A 1 202 ? 9.254 14.989 28.238 1.00 39.60 716 ASP A O 1
ATOM 1503 N N . VAL A 1 203 ? 9.839 15.230 30.418 1.00 38.50 717 VAL A N 1
ATOM 1504 C CA . VAL A 1 203 ? 11.292 15.090 30.205 1.00 38.90 717 VAL A CA 1
ATOM 1505 C C . VAL A 1 203 ? 11.589 13.690 29.648 1.00 44.85 717 VAL A C 1
ATOM 1506 O O . VAL A 1 203 ? 12.320 13.575 28.664 1.00 44.32 717 VAL A O 1
ATOM 1510 N N . TRP A 1 204 ? 10.992 12.639 30.259 1.00 44.01 718 TRP A N 1
ATOM 1511 C CA . TRP A 1 204 ? 11.148 11.247 29.824 1.00 44.89 718 TRP A CA 1
ATOM 1512 C C . TRP A 1 204 ? 10.736 11.096 28.356 1.00 47.50 718 TRP A C 1
ATOM 1513 O O . TRP A 1 204 ? 11.503 10.545 27.564 1.00 47.58 718 TRP A O 1
ATOM 1524 N N . SER A 1 205 ? 9.526 11.580 28.003 1.00 43.03 719 SER A N 1
ATOM 1525 C CA . SER A 1 205 ? 8.968 11.514 26.648 1.00 42.33 719 SER A CA 1
ATOM 1526 C C . SER A 1 205 ? 9.849 12.264 25.649 1.00 44.80 719 SER A C 1
ATOM 1527 O O . SER A 1 205 ? 10.061 11.761 24.548 1.00 43.46 719 SER A O 1
ATOM 1530 N N . LEU A 1 206 ? 10.388 13.444 26.044 1.00 41.67 720 LEU A N 1
ATOM 1531 C CA . LEU A 1 206 ? 11.301 14.230 25.204 1.00 41.67 720 LEU A CA 1
ATOM 1532 C C . LEU A 1 206 ? 12.606 13.460 24.980 1.00 46.34 720 LEU A C 1
ATOM 1533 O O . LEU A 1 206 ? 13.139 13.471 23.873 1.00 45.15 720 LEU A O 1
ATOM 1538 N N . GLY A 1 207 ? 13.069 12.769 26.026 1.00 45.09 721 GLY A N 1
ATOM 1539 C CA . GLY A 1 207 ? 14.265 11.932 25.993 1.00 45.65 721 GLY A CA 1
ATOM 1540 C C . GLY A 1 207 ? 14.129 10.764 25.037 1.00 50.63 721 GLY A C 1
ATOM 1541 O O . GLY A 1 207 ? 15.096 10.407 24.361 1.00 50.51 721 GLY A O 1
ATOM 1542 N N . CYS A 1 208 ? 12.908 10.184 24.956 1.00 47.51 722 CYS A N 1
ATOM 1543 C CA . CYS A 1 208 ? 12.569 9.083 24.057 1.00 47.27 722 CYS A CA 1
ATOM 1544 C C . CYS A 1 208 ? 12.614 9.546 22.598 1.00 50.29 722 CYS A C 1
ATOM 1545 O O . CYS A 1 208 ? 13.052 8.782 21.737 1.00 50.00 722 CYS A O 1
ATOM 1548 N N . ILE A 1 209 ? 12.158 10.792 22.320 1.00 45.96 723 ILE A N 1
ATOM 1549 C CA . ILE A 1 209 ? 12.167 11.366 20.970 1.00 45.39 723 ILE A CA 1
ATOM 1550 C C . ILE A 1 209 ? 13.623 11.653 20.561 1.00 49.45 723 ILE A C 1
ATOM 1551 O O . ILE A 1 209 ? 14.004 11.340 19.432 1.00 48.80 723 ILE A O 1
ATOM 1556 N N . LEU A 1 210 ? 14.434 12.216 21.484 1.00 46.60 724 LEU A N 1
ATOM 1557 C CA . LEU A 1 210 ? 15.846 12.501 21.221 1.00 46.93 724 LEU A CA 1
ATOM 1558 C C . LEU A 1 210 ? 16.616 11.190 20.999 1.00 52.69 724 LEU A C 1
ATOM 1559 O O . LEU A 1 210 ? 17.459 11.148 20.108 1.00 52.09 724 LEU A O 1
ATOM 1564 N N . TYR A 1 211 ? 16.264 10.112 21.742 1.00 51.81 725 TYR A N 1
ATOM 1565 C CA . TYR A 1 211 ? 16.856 8.770 21.601 1.00 53.05 725 TYR A CA 1
ATOM 1566 C C . TYR A 1 211 ? 16.580 8.226 20.192 1.00 58.83 725 TYR A C 1
ATOM 1567 O O . TYR A 1 211 ? 17.474 7.646 19.573 1.00 58.74 725 TYR A O 1
ATOM 1576 N N . TYR A 1 212 ? 15.349 8.450 19.688 1.00 56.30 726 TYR A N 1
ATOM 1577 C CA . TYR A 1 212 ? 14.891 8.063 18.353 1.00 56.55 726 TYR A CA 1
ATOM 1578 C C . TYR A 1 212 ? 15.655 8.875 17.296 1.00 60.37 726 TYR A C 1
ATOM 1579 O O . TYR A 1 212 ? 16.025 8.328 16.258 1.00 59.82 726 TYR A O 1
ATOM 1588 N N . MET A 1 213 ? 15.943 10.157 17.591 1.00 56.94 727 MET A N 1
ATOM 1589 C CA . MET A 1 213 ? 16.690 11.049 16.701 1.00 56.85 727 MET A CA 1
ATOM 1590 C C . MET A 1 213 ? 18.198 10.726 16.675 1.00 61.83 727 MET A C 1
ATOM 1591 O O . MET A 1 213 ? 18.887 11.160 15.754 1.00 61.20 727 MET A O 1
ATOM 1596 N N . THR A 1 214 ? 18.706 9.976 17.672 1.00 59.72 728 THR A N 1
ATOM 1597 C CA . THR A 1 214 ? 20.130 9.639 17.771 1.00 60.30 728 THR A CA 1
ATOM 1598 C C . THR A 1 214 ? 20.470 8.239 17.252 1.00 65.39 728 THR A C 1
ATOM 1599 O O . THR A 1 214 ? 21.477 8.091 16.557 1.00 65.11 728 THR A O 1
ATOM 1603 N N . TYR A 1 215 ? 19.673 7.214 17.618 1.00 62.78 729 TYR A N 1
ATOM 1604 C CA . TYR A 1 215 ? 19.960 5.825 17.251 1.00 63.06 729 TYR A CA 1
ATOM 1605 C C . TYR A 1 215 ? 19.008 5.243 16.180 1.00 68.01 729 TYR A C 1
ATOM 1606 O O . TYR A 1 215 ? 19.212 4.106 15.745 1.00 67.81 729 TYR A O 1
ATOM 1615 N N . GLY A 1 216 ? 18.016 6.023 15.750 1.00 64.91 730 GLY A N 1
ATOM 1616 C CA . GLY A 1 216 ? 17.054 5.609 14.732 1.00 64.90 730 GLY A CA 1
ATOM 1617 C C . GLY A 1 216 ? 15.935 4.710 15.224 1.00 69.16 730 GLY A C 1
ATOM 1618 O O . GLY A 1 216 ? 15.170 4.179 14.413 1.00 68.86 730 GLY A O 1
ATOM 1619 N N . LYS A 1 217 ? 15.835 4.531 16.555 1.00 65.91 731 LYS A N 1
ATOM 1620 C CA . LYS A 1 217 ? 14.825 3.711 17.236 1.00 65.84 731 LYS A CA 1
ATOM 1621 C C . LYS A 1 217 ? 14.578 4.249 18.655 1.00 70.12 731 LYS A C 1
ATOM 1622 O O . LYS A 1 217 ? 15.459 4.902 19.212 1.00 69.75 731 LYS A O 1
ATOM 1628 N N . THR A 1 218 ? 13.395 3.972 19.236 1.00 66.80 732 THR A N 1
ATOM 1629 C CA . THR A 1 218 ? 13.045 4.407 20.596 1.00 66.77 732 THR A CA 1
ATOM 1630 C C . THR A 1 218 ? 13.718 3.454 21.627 1.00 71.43 732 THR A C 1
ATOM 1631 O O . THR A 1 218 ? 14.131 2.362 21.227 1.00 70.93 732 THR A O 1
ATOM 1635 N N . PRO A 1 219 ? 13.857 3.828 22.936 1.00 68.69 733 PRO A N 1
ATOM 1636 C CA . PRO A 1 219 ? 14.562 2.945 23.892 1.00 68.86 733 PRO A CA 1
ATOM 1637 C C . PRO A 1 219 ? 13.989 1.536 24.082 1.00 74.05 733 PRO A C 1
ATOM 1638 O O . PRO A 1 219 ? 14.722 0.662 24.550 1.00 73.73 733 PRO A O 1
ATOM 1642 N N . PHE A 1 220 ? 12.710 1.306 23.736 1.00 71.37 734 PHE A N 1
ATOM 1643 C CA . PHE A 1 220 ? 12.075 -0.005 23.905 1.00 71.52 734 PHE A CA 1
ATOM 1644 C C . PHE A 1 220 ? 11.386 -0.477 22.602 1.00 76.34 734 PHE A C 1
ATOM 1645 O O . PHE A 1 220 ? 10.421 -1.244 22.656 1.00 75.74 734 PHE A O 1
ATOM 1653 N N . GLN A 1 221 ? 11.918 -0.052 21.434 1.00 74.13 735 GLN A N 1
ATOM 1654 C CA . GLN A 1 221 ? 11.396 -0.409 20.108 1.00 74.57 735 GLN A CA 1
ATOM 1655 C C . GLN A 1 221 ? 11.673 -1.881 19.762 1.00 80.35 735 GLN A C 1
ATOM 1656 O O . GLN A 1 221 ? 10.933 -2.461 18.964 1.00 80.01 735 GLN A O 1
ATOM 1662 N N . GLN A 1 222 ? 12.730 -2.479 20.364 1.00 78.15 736 GLN A N 1
ATOM 1663 C CA . GLN A 1 222 ? 13.132 -3.876 20.154 1.00 78.43 736 GLN A CA 1
ATOM 1664 C C . GLN A 1 222 ? 12.056 -4.857 20.662 1.00 83.39 736 GLN A C 1
ATOM 1665 O O . GLN A 1 222 ? 11.913 -5.943 20.099 1.00 83.26 736 GLN A O 1
ATOM 1671 N N . ILE A 1 223 ? 11.299 -4.460 21.705 1.00 80.40 737 ILE A N 1
ATOM 1672 C CA . ILE A 1 223 ? 10.214 -5.254 22.284 1.00 80.40 737 ILE A CA 1
ATOM 1673 C C . ILE A 1 223 ? 8.936 -4.928 21.493 1.00 85.00 737 ILE A C 1
ATOM 1674 O O . ILE A 1 223 ? 8.296 -3.902 21.741 1.00 84.58 737 ILE A O 1
ATOM 1679 N N . ILE A 1 224 ? 8.605 -5.787 20.507 1.00 82.06 738 ILE A N 1
ATOM 1680 C CA . ILE A 1 224 ? 7.439 -5.639 19.622 1.00 82.07 738 ILE A CA 1
ATOM 1681 C C . ILE A 1 224 ? 6.140 -5.832 20.427 1.00 85.99 738 ILE A C 1
ATOM 1682 O O . ILE A 1 224 ? 5.146 -5.153 20.156 1.00 85.38 738 ILE A O 1
ATOM 1687 N N . ASN A 1 225 ? 6.166 -6.743 21.422 1.00 82.82 739 ASN A N 1
ATOM 1688 C CA . ASN A 1 225 ? 5.046 -7.038 22.320 1.00 82.82 739 ASN A CA 1
ATOM 1689 C C . ASN A 1 225 ? 4.795 -5.832 23.238 1.00 87.11 739 ASN A C 1
ATOM 1690 O O . ASN A 1 225 ? 5.753 -5.243 23.740 1.00 86.69 739 ASN A O 1
ATOM 1695 N N . GLN A 1 226 ? 3.518 -5.449 23.424 1.00 84.05 740 GLN A N 1
ATOM 1696 C CA . GLN A 1 226 ? 3.135 -4.262 24.199 1.00 84.08 740 GLN A CA 1
ATOM 1697 C C . GLN A 1 226 ? 3.094 -4.479 25.723 1.00 88.16 740 GLN A C 1
ATOM 1698 O O . GLN A 1 226 ? 3.434 -3.543 26.449 1.00 87.69 740 GLN A O 1
ATOM 1704 N N . ILE A 1 227 ? 2.671 -5.670 26.213 1.00 84.96 741 ILE A N 1
ATOM 1705 C CA . ILE A 1 227 ? 2.620 -5.935 27.663 1.00 84.90 741 ILE A CA 1
ATOM 1706 C C . ILE A 1 227 ? 4.062 -6.103 28.207 1.00 88.83 741 ILE A C 1
ATOM 1707 O O . ILE A 1 227 ? 4.368 -5.554 29.266 1.00 88.15 741 ILE A O 1
ATOM 1712 N N . SER A 1 228 ? 4.947 -6.790 27.449 1.00 85.65 742 SER A N 1
ATOM 1713 C CA . SER A 1 228 ? 6.354 -6.998 27.814 1.00 85.57 742 SER A CA 1
ATOM 1714 C C . SER A 1 228 ? 7.147 -5.681 27.767 1.00 89.40 742 SER A C 1
ATOM 1715 O O . SER A 1 228 ? 8.163 -5.559 28.454 1.00 89.02 742 SER A O 1
ATOM 1718 N N . LYS A 1 229 ? 6.668 -4.699 26.975 1.00 85.83 743 LYS A N 1
ATOM 1719 C CA . LYS A 1 229 ? 7.268 -3.370 26.840 1.00 85.57 743 LYS A CA 1
ATOM 1720 C C . LYS A 1 229 ? 7.027 -2.545 28.105 1.00 89.44 743 LYS A C 1
ATOM 1721 O O . LYS A 1 229 ? 7.953 -1.893 28.585 1.00 88.83 743 LYS A O 1
ATOM 1727 N N . LEU A 1 230 ? 5.785 -2.590 28.646 1.00 86.31 744 LEU A N 1
ATOM 1728 C CA . LEU A 1 230 ? 5.355 -1.879 29.857 1.00 86.27 744 LEU A CA 1
ATOM 1729 C C . LEU A 1 230 ? 6.154 -2.315 31.088 1.00 90.63 744 LEU A C 1
ATOM 1730 O O . LEU A 1 230 ? 6.425 -1.484 31.957 1.00 90.06 744 LEU A O 1
ATOM 1735 N N . HIS A 1 231 ? 6.526 -3.611 31.157 1.00 87.75 745 HIS A N 1
ATOM 1736 C CA . HIS A 1 231 ? 7.321 -4.180 32.246 1.00 87.75 745 HIS A CA 1
ATOM 1737 C C . HIS A 1 231 ? 8.748 -3.630 32.215 1.00 91.39 745 HIS A C 1
ATOM 1738 O O . HIS A 1 231 ? 9.283 -3.281 33.264 1.00 90.98 745 HIS A O 1
ATOM 1745 N N . ALA A 1 232 ? 9.342 -3.534 31.007 1.00 87.88 746 ALA A N 1
ATOM 1746 C CA . ALA A 1 232 ? 10.706 -3.059 30.758 1.00 87.72 746 ALA A CA 1
ATOM 1747 C C . ALA A 1 232 ? 10.918 -1.583 31.134 1.00 91.64 746 ALA A C 1
ATOM 1748 O O . ALA A 1 232 ? 12.026 -1.223 31.535 1.00 91.29 746 ALA A O 1
ATOM 1750 N N . ILE A 1 233 ? 9.874 -0.735 30.998 1.00 88.11 747 ILE A N 1
ATOM 1751 C CA . ILE A 1 233 ? 9.939 0.701 31.312 1.00 87.86 747 ILE A CA 1
ATOM 1752 C C . ILE A 1 233 ? 10.039 0.901 32.841 1.00 91.84 747 ILE A C 1
ATOM 1753 O O . ILE A 1 233 ? 10.766 1.790 33.286 1.00 91.33 747 ILE A O 1
ATOM 1758 N N . ILE A 1 234 ? 9.337 0.067 33.630 1.00 88.69 748 ILE A N 1
ATOM 1759 C CA . ILE A 1 234 ? 9.336 0.159 35.097 1.00 88.68 748 ILE A CA 1
ATOM 1760 C C . ILE A 1 234 ? 10.417 -0.749 35.739 1.00 92.87 748 ILE A C 1
ATOM 1761 O O . ILE A 1 234 ? 10.766 -0.527 36.902 1.00 92.35 748 ILE A O 1
ATOM 1766 N N . ASP A 1 235 ? 10.942 -1.748 34.992 1.00 89.85 749 ASP A N 1
ATOM 1767 C CA . ASP A 1 235 ? 11.959 -2.691 35.476 1.00 89.85 749 ASP A CA 1
ATOM 1768 C C . ASP A 1 235 ? 13.321 -1.998 35.684 1.00 93.77 749 ASP A C 1
ATOM 1769 O O . ASP A 1 235 ? 13.899 -1.503 34.713 1.00 93.36 749 ASP A O 1
ATOM 1774 N N . PRO A 1 236 ? 13.859 -1.957 36.932 1.00 90.34 750 PRO A N 1
ATOM 1775 C CA . PRO A 1 236 ? 15.163 -1.303 37.150 1.00 90.14 750 PRO A CA 1
ATOM 1776 C C . PRO A 1 236 ? 16.341 -2.123 36.615 1.00 93.84 750 PRO A C 1
ATOM 1777 O O . PRO A 1 236 ? 17.365 -1.539 36.253 1.00 93.50 750 PRO A O 1
ATOM 1781 N N . ASN A 1 237 ? 16.198 -3.467 36.561 1.00 90.03 751 ASN A N 1
ATOM 1782 C CA . ASN A 1 237 ? 17.228 -4.383 36.061 1.00 89.64 751 ASN A CA 1
ATOM 1783 C C . ASN A 1 237 ? 17.341 -4.320 34.532 1.00 92.67 751 ASN A C 1
ATOM 1784 O O . ASN A 1 237 ? 18.402 -4.642 33.993 1.00 92.38 751 ASN A O 1
ATOM 1789 N N . HIS A 1 238 ? 16.258 -3.901 33.837 1.00 88.35 752 HIS A N 1
ATOM 1790 C CA . HIS A 1 238 ? 16.246 -3.748 32.382 1.00 87.65 752 HIS A CA 1
ATOM 1791 C C . HIS A 1 238 ? 17.028 -2.479 32.026 1.00 90.36 752 HIS A C 1
ATOM 1792 O O . HIS A 1 238 ? 16.475 -1.375 32.039 1.00 89.92 752 HIS A O 1
ATOM 1799 N N . GLU A 1 239 ? 18.331 -2.644 31.762 1.00 85.94 753 GLU A N 1
ATOM 1800 C CA . GLU A 1 239 ? 19.238 -1.546 31.440 1.00 85.21 753 GLU A CA 1
ATOM 1801 C C . GLU A 1 239 ? 19.020 -1.062 30.007 1.00 87.18 753 GLU A C 1
ATOM 1802 O O . GLU A 1 239 ? 19.060 -1.863 29.069 1.00 86.69 753 GLU A O 1
ATOM 1808 N N . ILE A 1 240 ? 18.785 0.252 29.845 1.00 82.29 754 ILE A N 1
ATOM 1809 C CA . ILE A 1 240 ? 18.604 0.881 28.535 1.00 81.41 754 ILE A CA 1
ATOM 1810 C C . ILE A 1 240 ? 19.999 1.043 27.919 1.00 83.76 754 ILE A C 1
ATOM 1811 O O . ILE A 1 240 ? 20.898 1.577 28.573 1.00 83.13 754 ILE A O 1
ATOM 1816 N N . GLU A 1 241 ? 20.187 0.540 26.689 1.00 79.43 755 GLU A N 1
ATOM 1817 C CA . GLU A 1 241 ? 21.469 0.607 25.992 1.00 78.83 755 GLU A CA 1
ATOM 1818 C C . GLU A 1 241 ? 21.758 2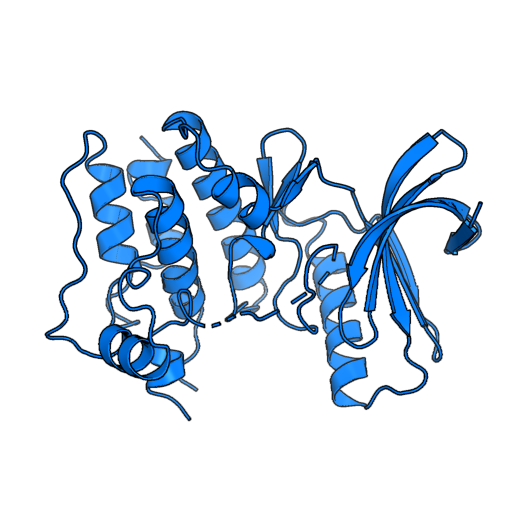.016 25.487 1.00 81.43 755 GLU A C 1
ATOM 1819 O O . GLU A 1 241 ? 20.889 2.651 24.886 1.00 80.99 755 GLU A O 1
ATOM 1825 N N . PHE A 1 242 ? 22.978 2.504 25.743 1.00 76.96 756 PHE A N 1
ATOM 1826 C CA . PHE A 1 242 ? 23.437 3.813 25.284 1.00 76.18 756 PHE A CA 1
ATOM 1827 C C . PHE A 1 242 ? 24.766 3.635 24.521 1.00 79.15 756 PHE A C 1
ATOM 1828 O O . PHE A 1 242 ? 25.837 3.858 25.098 1.00 78.77 756 PHE A O 1
ATOM 1836 N N . PRO A 1 243 ? 24.720 3.195 23.233 1.00 74.99 757 PRO A N 1
ATOM 1837 C CA . PRO A 1 243 ? 25.971 3.002 22.475 1.00 74.56 757 PRO A CA 1
ATOM 1838 C C . PRO A 1 243 ? 26.761 4.300 22.313 1.00 77.58 757 PRO A C 1
ATOM 1839 O O . PRO A 1 243 ? 26.166 5.367 22.146 1.00 77.12 757 PRO A O 1
ATOM 1843 N N . ASP A 1 244 ? 28.101 4.200 22.399 1.00 73.40 758 ASP A N 1
ATOM 1844 C CA . ASP A 1 244 ? 29.030 5.326 22.303 1.00 72.78 758 ASP A CA 1
ATOM 1845 C C . ASP A 1 244 ? 28.935 6.018 20.944 1.00 74.50 758 ASP A C 1
ATOM 1846 O O . ASP A 1 244 ? 28.859 5.357 19.905 1.00 74.05 758 ASP A O 1
ATOM 1851 N N . ILE A 1 245 ? 28.892 7.358 20.976 1.00 69.33 759 ILE A N 1
ATOM 1852 C CA . ILE A 1 245 ? 28.768 8.240 19.811 1.00 68.32 759 ILE A CA 1
ATOM 1853 C C . ILE A 1 245 ? 29.763 9.417 19.942 1.00 70.09 759 ILE A C 1
ATOM 1854 O O . ILE A 1 245 ? 30.161 9.719 21.071 1.00 69.56 759 ILE A O 1
ATOM 1859 N N . PRO A 1 246 ? 30.166 10.104 18.833 1.00 65.44 760 PRO A N 1
ATOM 1860 C CA . PRO A 1 246 ? 31.123 11.226 18.962 1.00 64.92 760 PRO A CA 1
ATOM 1861 C C . PRO A 1 246 ? 30.661 12.341 19.909 1.00 67.78 760 PRO A C 1
ATOM 1862 O O . PRO A 1 246 ? 31.486 12.881 20.647 1.00 67.62 760 PRO A O 1
ATOM 1866 N N . GLU A 1 247 ? 29.352 12.673 19.904 1.00 63.10 761 GLU A N 1
ATOM 1867 C CA . GLU A 1 247 ? 28.779 13.700 20.775 1.00 62.18 761 GLU A CA 1
ATOM 1868 C C . GLU A 1 247 ? 28.551 13.111 22.174 1.00 65.27 761 GLU A C 1
ATOM 1869 O O . GLU A 1 247 ? 27.525 12.467 22.419 1.00 64.60 761 GLU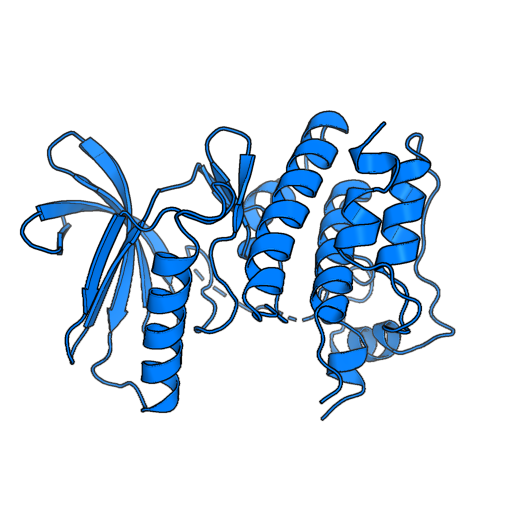 A O 1
ATOM 1875 N N . LYS A 1 248 ? 29.531 13.302 23.077 1.00 61.42 762 LYS A N 1
ATOM 1876 C CA . LYS A 1 248 ? 29.487 12.789 24.450 1.00 61.05 762 LYS A CA 1
ATOM 1877 C C . LYS A 1 248 ? 28.462 13.540 25.305 1.00 63.88 762 LYS A C 1
ATOM 1878 O O . LYS A 1 248 ? 27.878 12.938 26.209 1.00 63.49 762 LYS A O 1
ATOM 1884 N N . ASP A 1 249 ? 28.232 14.840 25.010 1.00 59.51 763 ASP A N 1
ATOM 1885 C CA . ASP A 1 249 ? 27.246 15.670 25.709 1.00 59.04 763 ASP A CA 1
ATOM 1886 C C . ASP A 1 249 ? 25.827 15.174 25.413 1.00 61.99 763 ASP A C 1
ATOM 1887 O O . ASP A 1 249 ? 24.963 15.246 26.285 1.00 61.47 763 ASP A O 1
ATOM 1892 N N . LEU A 1 250 ? 25.612 14.647 24.190 1.00 58.06 764 LEU A N 1
ATOM 1893 C CA . LEU A 1 250 ? 24.354 14.084 23.709 1.00 57.73 764 LEU A CA 1
ATOM 1894 C C . LEU A 1 250 ? 24.044 12.764 24.422 1.00 61.60 764 LEU A C 1
ATOM 1895 O O . LEU A 1 250 ? 22.883 12.502 24.732 1.00 61.01 764 LEU A O 1
ATOM 1900 N N . GLN A 1 251 ? 25.077 11.948 24.697 1.00 58.03 765 GLN A N 1
ATOM 1901 C CA . GLN A 1 251 ? 24.927 10.674 25.403 1.00 57.76 765 GLN A CA 1
ATOM 1902 C C . GLN A 1 251 ? 24.525 10.911 26.869 1.00 60.71 765 GLN A C 1
ATOM 1903 O O . GLN A 1 251 ? 23.809 10.086 27.436 1.00 60.58 765 GLN A O 1
ATOM 1909 N N . ASP A 1 252 ? 24.965 12.043 27.464 1.00 56.56 766 ASP A N 1
ATOM 1910 C CA . ASP A 1 252 ? 24.661 12.405 28.849 1.00 56.23 766 ASP A CA 1
ATOM 1911 C C . ASP A 1 252 ? 23.201 12.857 29.011 1.00 59.31 766 ASP A C 1
ATOM 1912 O O . ASP A 1 252 ? 22.546 12.395 29.945 1.00 58.85 766 ASP A O 1
ATOM 1917 N N . VAL A 1 253 ? 22.693 13.751 28.118 1.00 55.39 767 VAL A N 1
ATOM 1918 C CA . VAL A 1 253 ? 21.303 14.248 28.167 1.00 55.04 767 VAL A CA 1
ATOM 1919 C C . VAL A 1 253 ? 20.337 13.047 28.082 1.00 58.22 767 VAL A C 1
ATOM 1920 O O . VAL A 1 253 ? 19.417 12.967 28.896 1.00 57.71 767 VAL A O 1
ATOM 1924 N N . LEU A 1 254 ? 20.603 12.090 27.169 1.00 54.67 768 LEU A N 1
ATOM 1925 C CA . LEU A 1 254 ? 19.800 10.875 26.985 1.00 54.40 768 LEU A CA 1
ATOM 1926 C C . LEU A 1 254 ? 19.748 10.025 28.259 1.00 57.84 768 LEU A C 1
ATOM 1927 O O . LEU A 1 254 ? 18.668 9.559 28.625 1.00 57.25 768 LEU A O 1
ATOM 1932 N N . LYS A 1 255 ? 20.899 9.849 28.943 1.00 54.04 769 LYS A N 1
ATOM 1933 C CA . LYS A 1 255 ? 20.993 9.085 30.191 1.00 53.62 769 LYS A CA 1
ATOM 1934 C C . LYS A 1 255 ? 20.240 9.788 31.325 1.00 56.63 769 LYS A C 1
ATOM 1935 O O . LYS A 1 255 ? 19.553 9.127 32.102 1.00 56.09 769 LYS A O 1
ATOM 1941 N N . CYS A 1 256 ? 20.357 11.127 31.401 1.00 52.90 770 CYS A N 1
ATOM 1942 C CA . CYS A 1 256 ? 19.716 11.959 32.420 1.00 52.55 770 CYS A CA 1
ATOM 1943 C C . CYS A 1 256 ? 18.189 12.037 32.217 1.00 53.70 770 CYS A C 1
ATOM 1944 O O . CYS A 1 256 ? 17.450 12.061 33.204 1.00 52.83 770 CYS A O 1
ATOM 1947 N N . CYS A 1 257 ? 17.725 12.090 30.951 1.00 48.66 771 CYS A N 1
ATOM 1948 C CA . CYS A 1 257 ? 16.300 12.153 30.597 1.00 47.69 771 CYS A CA 1
ATOM 1949 C C . CYS A 1 257 ? 15.608 10.822 30.869 1.00 52.93 771 CYS A C 1
ATOM 1950 O O . CYS A 1 257 ? 14.435 10.810 31.233 1.00 52.04 771 CYS A O 1
ATOM 1953 N N . LEU A 1 258 ? 16.319 9.703 30.646 1.00 51.26 772 LEU A N 1
ATOM 1954 C CA . LEU A 1 258 ? 15.752 8.365 30.780 1.00 51.61 772 LEU A CA 1
ATOM 1955 C C . LEU A 1 258 ? 16.046 7.716 32.148 1.00 57.29 772 LEU A C 1
ATOM 1956 O O . LEU A 1 258 ? 16.190 6.495 32.237 1.00 57.27 772 LEU A O 1
ATOM 1961 N N . LYS A 1 259 ? 16.045 8.529 33.220 1.00 55.08 773 LYS A N 1
ATOM 1962 C CA . LYS A 1 259 ? 16.184 8.055 34.598 1.00 55.33 773 LYS A CA 1
ATOM 1963 C C . LYS A 1 259 ? 14.782 7.698 35.087 1.00 60.37 773 LYS A C 1
ATOM 1964 O O . LYS A 1 259 ? 13.914 8.576 35.121 1.00 59.74 773 LYS A O 1
ATOM 1970 N N . ARG A 1 260 ? 14.544 6.406 35.410 1.00 57.82 774 ARG A N 1
ATOM 1971 C CA . ARG A 1 260 ? 13.238 5.878 35.840 1.00 57.98 774 ARG A CA 1
ATOM 1972 C C . ARG A 1 260 ? 12.667 6.610 37.063 1.00 62.84 774 ARG A C 1
ATOM 1973 O O . ARG A 1 260 ? 11.449 6.776 37.140 1.00 62.85 774 ARG A O 1
ATOM 1981 N N . ASP A 1 261 ? 13.529 7.074 37.990 1.00 60.02 775 ASP A N 1
ATOM 1982 C CA . ASP A 1 261 ? 13.090 7.845 39.155 1.00 60.11 775 ASP A CA 1
ATOM 1983 C C . ASP A 1 261 ? 12.854 9.299 38.712 1.00 64.30 775 ASP A C 1
ATOM 1984 O O . ASP A 1 261 ? 13.793 9.923 38.209 1.00 63.88 775 ASP A O 1
ATOM 1989 N N . PRO A 1 262 ? 11.619 9.847 38.853 1.00 60.99 776 PRO A N 1
ATOM 1990 C CA . PRO A 1 262 ? 11.365 11.225 38.387 1.00 60.59 776 PRO A CA 1
ATOM 1991 C C . PRO A 1 262 ? 12.129 12.306 39.159 1.00 63.29 776 PRO A C 1
ATOM 1992 O O . PRO A 1 262 ? 12.483 13.324 38.564 1.00 62.78 776 PRO A O 1
ATOM 1996 N N . LYS A 1 263 ? 12.386 12.094 40.467 1.00 59.16 777 LYS A N 1
ATOM 1997 C CA . LYS A 1 263 ? 13.101 13.059 41.309 1.00 58.54 777 LYS A CA 1
ATOM 1998 C C . LYS A 1 263 ? 14.603 13.095 40.976 1.00 60.59 777 LYS A C 1
ATOM 1999 O O . LYS A 1 263 ? 15.240 14.130 41.180 1.00 60.07 777 LYS A O 1
ATOM 2005 N N . GLN A 1 264 ? 15.151 11.986 40.437 1.00 55.88 778 GLN A N 1
ATOM 2006 C CA . GLN A 1 264 ? 16.555 11.878 40.030 1.00 55.18 778 GLN A CA 1
ATOM 2007 C C . GLN A 1 264 ? 16.737 12.319 38.570 1.00 56.76 778 GLN A C 1
ATOM 2008 O O . GLN A 1 264 ? 17.848 12.676 38.168 1.00 56.68 778 GLN A O 1
ATOM 2014 N N . ARG A 1 265 ? 15.638 12.301 37.788 1.00 50.60 779 ARG A N 1
ATOM 2015 C CA . ARG A 1 265 ? 15.598 12.704 36.381 1.00 48.82 779 ARG A CA 1
ATOM 2016 C C . ARG A 1 265 ? 15.886 14.197 36.243 1.00 49.84 779 ARG A C 1
ATOM 2017 O O . ARG A 1 265 ? 15.469 14.983 37.095 1.00 48.89 779 ARG A O 1
ATOM 2025 N N . ILE A 1 266 ? 16.593 14.579 35.165 1.00 45.00 780 ILE A N 1
ATOM 2026 C CA . ILE A 1 266 ? 16.939 15.967 34.847 1.00 44.08 780 ILE A CA 1
ATOM 2027 C C . ILE A 1 266 ? 15.649 16.785 34.590 1.00 47.61 780 ILE A C 1
ATOM 2028 O O . ILE A 1 266 ? 14.648 16.233 34.124 1.00 47.25 780 ILE A O 1
ATOM 2033 N N . SER A 1 267 ? 15.662 18.075 34.951 1.00 43.67 781 SER A N 1
ATOM 2034 C CA . SER A 1 267 ? 14.522 18.966 34.748 1.00 43.03 781 SER A CA 1
ATOM 2035 C C . SER A 1 267 ? 14.730 19.783 33.477 1.00 45.68 781 SER A C 1
ATOM 2036 O O . SER A 1 267 ? 15.847 19.812 32.956 1.00 44.96 781 SER A O 1
ATOM 2039 N N . ILE A 1 268 ? 13.672 20.468 32.996 1.00 41.63 782 ILE A N 1
ATOM 2040 C CA . ILE A 1 268 ? 13.743 21.328 31.809 1.00 41.10 782 ILE A CA 1
ATOM 2041 C C . ILE A 1 268 ? 14.740 22.496 32.072 1.00 44.54 782 ILE A C 1
ATOM 2042 O O . ILE A 1 268 ? 15.638 22.653 31.244 1.00 43.62 782 ILE A O 1
ATOM 2047 N N . PRO A 1 269 ? 14.678 23.267 33.204 1.00 41.15 783 PRO A N 1
ATOM 2048 C CA . PRO A 1 269 ? 15.672 24.340 33.419 1.00 40.83 783 PRO A CA 1
ATOM 2049 C C . PRO A 1 269 ? 17.124 23.847 33.439 1.00 44.30 783 PRO A C 1
ATOM 2050 O O . PRO A 1 269 ? 18.004 24.582 32.996 1.00 43.64 783 PRO A O 1
ATOM 2054 N N . GLU A 1 270 ? 17.367 22.603 33.912 1.00 40.68 784 GLU A N 1
ATOM 2055 C CA . GLU A 1 270 ? 18.695 21.983 33.933 1.00 40.72 784 GLU A CA 1
ATOM 2056 C C . GLU A 1 270 ? 19.122 21.595 32.517 1.00 45.02 784 GLU A C 1
ATOM 2057 O O . GLU A 1 270 ? 20.294 21.749 32.170 1.00 45.02 784 GLU A O 1
ATOM 2063 N N . LEU A 1 271 ? 18.167 21.117 31.694 1.00 40.62 785 LEU A N 1
ATOM 2064 C CA . LEU A 1 271 ? 18.406 20.737 30.302 1.00 40.17 785 LEU A CA 1
ATOM 2065 C C . LEU A 1 271 ? 18.784 21.944 29.451 1.00 44.19 785 LEU A C 1
ATOM 2066 O O . LEU A 1 271 ? 19.601 21.810 28.543 1.00 44.60 785 LEU A O 1
ATOM 2071 N N . LEU A 1 272 ? 18.201 23.119 29.750 1.00 40.57 786 LEU A N 1
ATOM 2072 C CA . LEU A 1 272 ? 18.465 24.368 29.036 1.00 40.67 786 LEU A CA 1
ATOM 2073 C C . LEU A 1 272 ? 19.864 24.939 29.359 1.00 46.19 786 LEU A C 1
ATOM 2074 O O . LEU A 1 272 ? 20.370 25.770 28.600 1.00 45.61 786 LEU A O 1
ATOM 2079 N N . ALA A 1 273 ? 20.482 24.490 30.468 1.00 43.79 787 ALA A N 1
ATOM 2080 C CA . ALA A 1 273 ? 21.821 24.907 30.894 1.00 43.86 787 ALA A CA 1
ATOM 2081 C C . ALA A 1 273 ? 22.860 23.802 30.627 1.00 48.73 787 ALA A C 1
ATOM 2082 O O . ALA A 1 273 ? 24.026 23.952 30.997 1.00 48.90 787 ALA A O 1
ATOM 2084 N N . HIS A 1 274 ? 22.433 22.694 29.992 1.00 45.40 788 HIS A N 1
ATOM 2085 C CA . HIS A 1 274 ? 23.284 21.541 29.688 1.00 45.30 788 HIS A CA 1
ATOM 2086 C C . HIS A 1 274 ? 24.264 21.861 28.543 1.00 49.84 788 HIS A C 1
ATOM 2087 O O . HIS A 1 274 ? 23.855 22.516 27.582 1.00 48.89 788 HIS A O 1
ATOM 2094 N N . PRO A 1 275 ? 25.543 21.387 28.612 1.00 47.21 789 PRO A N 1
ATOM 2095 C CA . PRO A 1 275 ? 26.511 21.667 27.528 1.00 47.20 789 PRO A CA 1
ATOM 2096 C C . PRO A 1 275 ? 26.035 21.316 26.110 1.00 51.32 789 PRO A C 1
ATOM 2097 O O . PRO A 1 275 ? 26.438 21.995 25.167 1.00 50.39 789 PRO A O 1
ATOM 2101 N N . TYR A 1 276 ? 25.177 20.279 25.957 1.00 48.71 790 TYR A N 1
ATOM 2102 C CA . TYR A 1 276 ? 24.659 19.846 24.654 1.00 48.85 790 TYR A CA 1
ATOM 2103 C C . TYR A 1 276 ? 23.913 20.975 23.911 1.00 53.65 790 TYR A C 1
ATOM 2104 O O . TYR A 1 276 ? 24.010 21.038 22.686 1.00 53.68 790 TYR A O 1
ATOM 2113 N N . VAL A 1 277 ? 23.225 21.883 24.633 1.00 50.66 791 VAL A N 1
ATOM 2114 C CA . VAL A 1 277 ? 22.496 22.989 23.989 1.00 50.77 791 VAL A CA 1
ATOM 2115 C C . VAL A 1 277 ? 23.252 24.327 24.091 1.00 55.56 791 VAL A C 1
ATOM 2116 O O . VAL A 1 277 ? 22.964 25.238 23.313 1.00 55.17 791 VAL A O 1
ATOM 2120 N N . GLN A 1 278 ? 24.193 24.453 25.045 1.00 52.87 792 GLN A N 1
ATOM 2121 C CA . GLN A 1 278 ? 24.923 25.704 25.271 1.00 52.92 792 GLN A CA 1
ATOM 2122 C C . GLN A 1 278 ? 26.294 25.755 24.589 1.00 57.76 792 GLN A C 1
ATOM 2123 O O . GLN A 1 278 ? 26.712 26.838 24.185 1.00 58.47 792 GLN A O 1
ATOM 2129 N N . ILE A 1 279 ? 27.001 24.617 24.491 1.00 53.69 793 ILE A N 1
ATOM 2130 C CA . ILE A 1 279 ? 28.331 24.557 23.876 1.00 70.13 793 ILE A CA 1
ATOM 2131 C C . ILE A 1 279 ? 28.209 24.044 22.432 1.00 93.82 793 ILE A C 1
ATOM 2132 O O . ILE A 1 279 ? 27.595 23.006 22.184 1.00 71.02 793 ILE A O 1
#

Solvent-accessible surface area: 14034 Å² total

Radius of gyration: 19.05 Å; Cα contacts (8 Å, |Δi|>4): 429; chains: 1; bounding box: 54×43×46 Å

Secondary structure (DSSP, 8-state):
--EEEETTEEEEEEEEEEE-SSEEEEEEE-TT--EEEEEEEE-TT--HHHHHHHHHHHHHHHHTTTT-TTB--EEEEEE-SSEEEEEEPPPSEEHHHHHHT-S---HHHHHHHHHHHHHHHHHHHHTT---S---GGGEEEETTEEEE---SSSPP-EE----TT--HHHHH------HHHHHHHHHHHHHHHHHSS-TTTT--SHHHHHHHHH-SSSPPP----S-HHHHHHHHHHT-SSTTTSPPHHHHTTSHHHH-

GO terms:
  GO:0005515 protein binding (F, IPI)
  GO:0004674 protein serine/threonine kinase activity (F, TAS)
  GO:0004713 protein tyrosine kinase activity (F, TAS)
  GO:0005819 spindle (C, TAS)
  GO:0007051 spindle organization (P, TAS)
  GO:0007052 mitotic spindle organization (P, TAS)
  GO:0007094 mitotic spindle assembly checkpoint signaling (P, TAS)
  GO:0008284 positive regulation of cell population proliferation (P, TAS)
  GO:0005737 cytoplasm (C, IDA)
  GO:0060391 positive regulation of SMAD protein signal transduction (P, TAS)
  GO:0004674 protein serine/threonine kinase activity (F, IDA)
  GO:0140273 repair of mitotic kinetochore microtubule attachment defect (P, IDA)
  GO:0007094 mitotic spindle assembly checkpoint signaling (P, IDA)
  GO:0106310 protein serine kinase activity (F, EXP)
  GO:0016020 membrane (C, HDA)

Sequence (259 aa):
NECISVKGRIYSILKQIGSGGSSKVFQVLNEKKQIYAIKYVNLEEADNQTLDSYRNEIAYLNKLQQHSDKIIRLYDYEITDQYIYMVMECGNIDLNSWLKKKKSIDPWERKSYWKNMLEAVHTIHQHGIVHSDLKPANFLIVDGMLKLIDFGIANQMQPDVGVNYMPPEAIKDMSKISPKSDVWSLGCILYYMTYGKTPFQQIINQISKLHAIIDPNHEIEFPDIPEKDLQDVLKCCLKRDPKQRISIPELLAHPYVQI

CATH classification: 3.30.200.20 (+1 more: 1.10.510.10)

Organism: Homo sapiens (NCBI:txid9606)

Foldseek 3Di:
DDWDADPNWIWAFPDWWWDDDQKTWTFIATPVRATWIKIKGFQPPPDPLQVVLVVVFVVVLVVLQVVDPLAWDFPDWDDDNGMIITTTHDFDFFQVVVLVVPDDDDLVLLLQALLSLLSQLVSCVVVVAAQQQDDSRQWGQHPSYIHGHTRNSHDDIDTCDDPLLHALCNLVDCPPDHNLRVLSSSLQSSVCSPPVHGQQRVPVDDVVSNCLNNDPVNDRDQDDDPPPLSSVSSVLSSDNDSVSHDGSVRVCVGPSNVD